Protein AF-A0AAW5A7J4-F1 (afdb_monomer_lite)

Sequence (266 aa):
MRIETLVDRVKTHRCYSHPIFHNWARVNPRTEAIGALFHHIRSFCDATRPGWNLPEGLKQIGLPTESHLLQEIVDSEENHGPELAMMAGHIINRSVPGKALFDDLSDQAHIESMLKRCSDKLLGQLPGYDFATGLMPQTKKAIHTFEARKSTAPQDVYKSLGTALALEIISNRQLIPGEKACLIDSGLYRASFDEPAMHYLLEHYGETGAECQHEQNAIEAVGSVLSAENSTAIVQGADDFLNNLEALWDLLDATLLQAEDSRAAA

InterPro domains:
  IPR016084 Haem oxygenase-like, multi-helical [G3DSA:1.20.910.10] (3-257)

Foldseek 3Di:
DFLVVLLVVLCPFCLLVPCLLVLLLVLLFALLLLLQVLLLVLLLLVLVQDLACLLVLCVVVPNNLLSVLVVVSNVVSPPCNLLSLLLSQLLSQLNDPDGRPDPDSSPSVVSSVSSLVSLCVQVVPPPQQDNVSSDHPLSVLLSVLCVLSNDSPPLSSLLNLLLQLSVLSSQARPVLVSCCVRRDVSCSSVDDPVDSSCVSSVQQYDCNHPSVSSNVSSSVSCRVPDDPVRVVSSSNSNVSNSVSSVSSSVCSCVRSRVVSVVVVVD

pLDDT: mean 95.03, std 6.79, range [50.62, 98.69]

Secondary structure (DSSP, 8-state):
--HHHHHHHHHHSGGGG-THHHHHHHH---HHHHHHHHHHHHHHHHHHS--TTHHHHHHHTT-HHHHHHHHHHHHHTTTHHHHHHHHHHHHHHHHSSSS-S-S-TT-HHHHHHHHHHHHHHHHTTSTT-BTTTTB-HHHHHHHHGGGGGG--SHHHHHHHHHHHHHHHHHIIIIIHHHHHIIIIIT-SS---TTSGGGHHHHHHSSTTSHHHHHHHHHHHHHHHH--TTTHHHHHHHHHHHHHHHHHHHHHHIIIIIIHHHHHH--

Radius of gyration: 18.52 Å; chains: 1; bounding box: 45×32×58 Å

Organism: NCBI:txid219574

Structure (mmCIF, N/CA/C/O backbone):
data_AF-A0AAW5A7J4-F1
#
_entry.id   AF-A0AAW5A7J4-F1
#
loop_
_atom_site.group_PDB
_atom_site.id
_atom_site.type_symbol
_atom_site.label_atom_id
_atom_site.label_alt_id
_atom_site.label_comp_id
_atom_site.label_asym_id
_atom_site.label_entity_id
_atom_site.label_seq_id
_atom_site.pdbx_PDB_ins_code
_atom_site.Cartn_x
_atom_site.Cartn_y
_atom_site.Cartn_z
_atom_site.occupancy
_atom_site.B_iso_or_equiv
_atom_site.auth_seq_id
_atom_site.auth_comp_id
_atom_site.auth_asym_id
_atom_site.auth_atom_id
_atom_site.pdbx_PDB_model_num
ATOM 1 N N . MET A 1 1 ? -19.532 -9.456 17.692 1.00 84.81 1 MET A N 1
ATOM 2 C CA . MET A 1 1 ? -18.644 -9.981 16.632 1.00 84.81 1 MET A CA 1
ATOM 3 C C . MET A 1 1 ? -17.323 -10.324 17.293 1.00 84.81 1 MET A C 1
ATOM 5 O O . MET A 1 1 ? -16.967 -9.606 18.214 1.00 84.81 1 MET A O 1
ATOM 9 N N . ARG A 1 2 ? -16.652 -11.413 16.909 1.00 93.19 2 ARG A N 1
ATOM 10 C CA . ARG A 1 2 ? -15.304 -11.707 17.421 1.00 93.19 2 ARG A CA 1
ATOM 11 C C . ARG A 1 2 ? -14.254 -11.251 16.413 1.00 93.19 2 ARG A C 1
ATOM 13 O O . ARG A 1 2 ? -14.571 -11.186 15.224 1.00 93.19 2 ARG A O 1
ATOM 20 N N . ILE A 1 3 ? -13.039 -10.968 16.877 1.00 97.31 3 ILE A N 1
ATOM 21 C CA . ILE A 1 3 ? -11.945 -10.509 16.015 1.00 97.31 3 ILE A CA 1
ATOM 22 C C . ILE A 1 3 ? -11.633 -11.519 14.907 1.00 97.31 3 ILE A C 1
ATOM 24 O O . ILE A 1 3 ? -11.442 -11.116 13.766 1.00 97.31 3 ILE A O 1
ATOM 28 N N . GLU A 1 4 ? -11.726 -12.825 15.180 1.00 97.44 4 GLU A N 1
ATOM 29 C CA . GLU A 1 4 ? -11.462 -13.860 14.173 1.00 97.44 4 GLU A CA 1
ATOM 30 C C . GLU A 1 4 ? -12.439 -13.765 12.998 1.00 97.44 4 GLU A C 1
ATOM 32 O O . GLU A 1 4 ? -12.052 -13.957 11.856 1.00 97.44 4 GLU A O 1
ATOM 37 N N . THR A 1 5 ? -13.697 -13.382 13.250 1.00 96.56 5 THR A N 1
ATOM 38 C CA . THR A 1 5 ? -14.690 -13.184 12.183 1.00 96.56 5 THR A CA 1
ATOM 39 C C . THR A 1 5 ? -14.324 -12.018 11.269 1.00 96.56 5 THR A C 1
ATOM 41 O O . THR A 1 5 ? -14.579 -12.077 10.068 1.00 96.56 5 THR A O 1
ATOM 44 N N . LEU A 1 6 ? -13.740 -10.953 11.822 1.00 97.12 6 LEU A N 1
ATOM 45 C CA . LEU A 1 6 ? -13.296 -9.808 11.036 1.00 97.12 6 LEU A CA 1
ATOM 46 C C . LEU A 1 6 ? -11.999 -10.127 10.279 1.00 97.12 6 LEU A C 1
ATOM 48 O O . LEU A 1 6 ? -11.892 -9.800 9.103 1.00 97.12 6 LEU A O 1
ATOM 52 N N . VAL A 1 7 ? -11.063 -10.846 10.900 1.00 98.25 7 VAL A N 1
ATOM 53 C CA . VAL A 1 7 ? -9.854 -11.355 10.232 1.00 98.25 7 VAL A CA 1
ATOM 54 C C . VAL A 1 7 ? -10.221 -12.283 9.068 1.00 98.25 7 VAL A C 1
ATOM 56 O O . VAL A 1 7 ? -9.712 -12.114 7.961 1.00 98.25 7 VAL A O 1
ATOM 59 N N . ASP A 1 8 ? -11.148 -13.221 9.275 1.00 98.06 8 ASP A N 1
ATOM 60 C CA . ASP A 1 8 ? -11.642 -14.118 8.224 1.00 98.06 8 ASP A CA 1
ATOM 61 C C . ASP A 1 8 ? -12.314 -13.341 7.087 1.00 98.06 8 ASP A C 1
ATOM 63 O O . ASP A 1 8 ? -12.156 -13.684 5.914 1.00 98.06 8 ASP A O 1
ATOM 67 N N . ARG A 1 9 ? -13.028 -12.256 7.407 1.00 97.75 9 ARG A N 1
ATOM 68 C CA . ARG A 1 9 ? -13.612 -11.361 6.401 1.00 97.75 9 ARG A CA 1
ATOM 69 C C . ARG A 1 9 ? -12.538 -10.734 5.513 1.00 97.75 9 ARG A C 1
ATOM 71 O O . ARG A 1 9 ? -12.702 -10.742 4.298 1.00 97.75 9 ARG A O 1
ATOM 78 N N . VAL A 1 10 ? -11.435 -10.253 6.091 1.00 98.19 10 VAL A N 1
ATOM 79 C CA . VAL A 1 10 ? -10.303 -9.724 5.310 1.00 98.19 10 VAL A CA 1
ATOM 80 C C . VAL A 1 10 ? -9.696 -10.822 4.431 1.00 98.19 10 VAL A C 1
ATOM 82 O O . VAL A 1 10 ? -9.530 -10.629 3.229 1.00 98.19 10 VAL A O 1
ATOM 85 N N . LYS A 1 11 ? -9.433 -12.006 4.999 1.00 97.69 11 LYS A N 1
ATOM 86 C CA . LYS A 1 11 ? -8.784 -13.134 4.301 1.00 97.69 11 LYS A CA 1
ATOM 87 C C . LYS A 1 11 ? -9.628 -13.755 3.186 1.00 97.69 11 LYS A C 1
ATOM 89 O O . LYS A 1 11 ? -9.088 -14.377 2.277 1.00 97.69 11 LYS A O 1
ATOM 94 N N . THR A 1 12 ? -10.949 -13.610 3.253 1.00 97.81 12 THR A N 1
ATOM 95 C CA . THR A 1 12 ? -11.882 -14.102 2.225 1.00 97.81 12 THR A CA 1
ATOM 96 C C . THR A 1 12 ? -12.238 -13.047 1.180 1.00 97.81 12 THR A C 1
ATOM 98 O O . THR A 1 12 ? -12.865 -13.374 0.171 1.00 97.81 12 THR A O 1
ATOM 101 N N . HIS A 1 13 ? -11.820 -11.795 1.378 1.00 98.44 13 HIS A N 1
ATOM 102 C CA . HIS A 1 13 ? -11.988 -10.733 0.395 1.00 98.44 13 HIS A CA 1
ATOM 103 C C . HIS A 1 13 ? -11.100 -10.976 -0.836 1.00 98.44 13 HIS A C 1
ATOM 105 O O . HIS A 1 13 ? -9.963 -11.435 -0.710 1.00 98.44 13 HIS A O 1
ATOM 111 N N . ARG A 1 14 ? -11.569 -10.629 -2.044 1.00 96.88 14 ARG A N 1
ATOM 112 C CA . ARG A 1 14 ? -10.814 -10.890 -3.286 1.00 96.88 14 ARG A CA 1
ATOM 113 C C . ARG A 1 14 ? -9.471 -10.164 -3.311 1.00 96.88 14 ARG A C 1
ATOM 115 O O . ARG A 1 14 ? -8.494 -10.732 -3.790 1.00 96.88 14 ARG A O 1
ATOM 122 N N . CYS A 1 15 ? -9.397 -8.968 -2.727 1.00 94.56 15 CYS A N 1
ATOM 123 C CA . CYS A 1 15 ? -8.134 -8.252 -2.522 1.00 94.56 15 CYS A CA 1
ATOM 124 C C . CYS A 1 15 ? -7.011 -9.133 -1.926 1.00 94.56 15 CYS A C 1
ATOM 126 O O . CYS A 1 15 ? -5.875 -9.044 -2.383 1.00 94.56 15 CYS A O 1
ATOM 128 N N . TYR A 1 16 ? -7.322 -10.028 -0.978 1.00 96.94 16 TYR A N 1
ATOM 129 C CA . TYR A 1 16 ? -6.343 -10.906 -0.317 1.00 96.94 16 TYR A CA 1
ATOM 130 C C . TYR A 1 16 ? -5.692 -11.926 -1.265 1.00 96.94 16 TYR A C 1
ATOM 132 O O . TYR A 1 16 ? -4.586 -12.397 -1.027 1.00 96.94 16 TYR A O 1
ATOM 140 N N . SER A 1 17 ? -6.370 -12.269 -2.360 1.00 96.19 17 SER A N 1
ATOM 141 C CA . SER A 1 17 ? -5.912 -13.256 -3.349 1.00 96.19 17 SER A CA 1
ATOM 142 C C . SER A 1 17 ? -5.827 -12.674 -4.762 1.00 96.19 17 SER A C 1
ATOM 144 O O . SER A 1 17 ? -5.855 -13.406 -5.752 1.00 96.19 17 SER A O 1
ATOM 146 N N . HIS A 1 18 ? -5.730 -11.348 -4.873 1.00 97.88 18 HIS A N 1
ATOM 147 C CA . HIS A 1 18 ? -5.729 -10.672 -6.162 1.00 97.88 18 HIS A CA 1
ATOM 148 C C . HIS A 1 18 ? -4.496 -11.068 -7.006 1.00 97.88 18 HIS A C 1
ATOM 150 O O . HIS A 1 18 ? -3.374 -11.047 -6.492 1.00 97.88 18 HIS A O 1
ATOM 156 N N . PRO A 1 19 ? -4.649 -11.373 -8.312 1.00 96.94 19 PRO A N 1
ATOM 157 C CA . PRO A 1 19 ? -3.577 -11.956 -9.124 1.00 96.94 19 PRO A CA 1
ATOM 158 C C . PRO A 1 19 ? -2.507 -10.965 -9.605 1.00 96.94 19 PRO A C 1
ATOM 160 O O . PRO A 1 19 ? -1.578 -11.386 -10.285 1.00 96.94 19 PRO A O 1
ATOM 163 N N . ILE A 1 20 ? -2.610 -9.674 -9.273 1.00 97.38 20 ILE A N 1
ATOM 164 C CA . ILE A 1 20 ? -1.759 -8.596 -9.819 1.00 97.38 20 ILE A CA 1
ATOM 165 C C . ILE A 1 20 ? -0.257 -8.922 -9.774 1.00 97.38 20 ILE A C 1
ATOM 167 O O . ILE A 1 20 ? 0.426 -8.821 -10.789 1.00 97.38 20 ILE A O 1
ATOM 171 N N . PHE A 1 21 ? 0.266 -9.388 -8.638 1.00 97.25 21 PHE A N 1
ATOM 172 C CA . PHE A 1 21 ? 1.691 -9.709 -8.512 1.00 97.25 21 PHE A CA 1
ATOM 173 C C . PHE A 1 21 ? 2.087 -10.978 -9.276 1.00 97.25 21 PHE A C 1
ATOM 175 O O . PHE A 1 21 ? 3.154 -11.033 -9.887 1.00 97.25 21 PHE A O 1
ATOM 182 N N . HIS A 1 22 ? 1.208 -11.982 -9.319 1.00 96.44 22 HIS A N 1
ATOM 183 C CA . HIS A 1 22 ? 1.425 -13.166 -10.148 1.00 96.44 22 HIS A CA 1
ATOM 184 C C . HIS A 1 22 ? 1.460 -12.801 -11.639 1.00 96.44 22 HIS A C 1
ATOM 186 O O . HIS A 1 22 ? 2.341 -13.244 -12.374 1.00 96.44 22 HIS A O 1
ATOM 192 N N . ASN A 1 23 ? 0.541 -11.942 -12.079 1.00 97.00 23 ASN A N 1
ATOM 193 C CA . ASN A 1 23 ? 0.500 -11.445 -13.448 1.00 97.00 23 ASN A CA 1
ATOM 194 C C . ASN A 1 23 ? 1.724 -10.592 -13.780 1.00 97.00 23 ASN A C 1
ATOM 196 O O . ASN A 1 23 ? 2.272 -10.735 -14.869 1.00 97.00 23 ASN A O 1
ATOM 200 N N . TRP A 1 24 ? 2.212 -9.780 -12.840 1.00 97.00 24 TRP A N 1
ATOM 201 C CA . TRP A 1 24 ? 3.458 -9.034 -13.010 1.00 97.00 24 TRP A CA 1
ATOM 202 C C . TRP A 1 24 ? 4.623 -9.992 -13.277 1.00 97.00 24 TRP A C 1
ATOM 204 O O . TRP A 1 24 ? 5.304 -9.866 -14.297 1.00 97.00 24 TRP A O 1
ATOM 214 N N . ALA A 1 25 ? 4.807 -10.997 -12.416 1.00 95.81 25 ALA A N 1
ATOM 215 C CA . ALA A 1 25 ? 5.856 -12.005 -12.567 1.00 95.81 25 ALA A CA 1
ATOM 216 C C . ALA A 1 25 ? 5.759 -12.773 -13.898 1.00 95.81 25 ALA A C 1
ATOM 218 O O . ALA A 1 25 ? 6.772 -13.135 -14.490 1.00 95.81 25 ALA A O 1
ATOM 219 N N . ARG A 1 26 ? 4.535 -13.024 -14.375 1.00 95.19 26 ARG A N 1
ATOM 220 C CA . ARG A 1 26 ? 4.272 -13.783 -15.602 1.00 95.19 26 ARG A CA 1
ATOM 221 C C . ARG A 1 26 ? 4.521 -12.975 -16.875 1.00 95.19 26 ARG A C 1
ATOM 223 O O . ARG A 1 26 ? 5.065 -13.514 -17.834 1.00 95.19 26 ARG A O 1
ATOM 230 N N . VAL A 1 27 ? 4.076 -11.721 -16.909 1.00 92.62 27 VAL A N 1
ATOM 231 C CA . VAL A 1 27 ? 4.034 -10.910 -18.138 1.00 92.62 27 VAL A CA 1
ATOM 232 C C . VAL A 1 27 ? 5.384 -10.266 -18.457 1.00 92.62 27 VAL A C 1
ATOM 234 O O . VAL A 1 27 ? 5.637 -9.953 -19.617 1.00 92.62 27 VAL A O 1
ATOM 237 N N . ASN A 1 28 ? 6.265 -10.101 -17.463 1.00 90.69 28 ASN A N 1
ATOM 238 C CA . ASN A 1 28 ? 7.526 -9.367 -17.610 1.00 90.69 28 ASN A CA 1
ATOM 239 C C . ASN A 1 28 ? 7.300 -7.962 -18.212 1.00 90.69 28 ASN A C 1
ATOM 241 O O . ASN A 1 28 ? 7.695 -7.693 -19.353 1.00 90.69 28 ASN A O 1
ATOM 245 N N . PRO A 1 29 ? 6.598 -7.075 -17.481 1.00 93.88 29 PRO A N 1
ATOM 246 C CA . PRO A 1 29 ? 6.178 -5.785 -18.006 1.00 93.88 29 PRO A CA 1
ATOM 247 C C . PRO A 1 29 ? 7.368 -4.934 -18.451 1.00 93.88 29 PRO A C 1
ATOM 249 O O . PRO A 1 29 ? 8.445 -4.955 -17.854 1.00 93.88 29 PRO A O 1
ATOM 252 N N . ARG A 1 30 ? 7.150 -4.122 -19.489 1.00 93.25 30 ARG A N 1
ATOM 253 C CA . ARG A 1 30 ? 8.136 -3.134 -19.942 1.00 93.25 30 ARG A CA 1
ATOM 254 C C . ARG A 1 30 ? 8.396 -2.080 -18.869 1.00 93.25 30 ARG A C 1
ATOM 256 O O . ARG A 1 30 ? 7.551 -1.818 -18.014 1.00 93.25 30 ARG A O 1
ATOM 263 N N . THR A 1 31 ? 9.539 -1.411 -18.975 1.00 94.25 31 THR A N 1
ATOM 264 C CA . THR A 1 31 ? 9.992 -0.375 -18.038 1.00 94.25 31 THR A CA 1
ATOM 265 C C . THR A 1 31 ? 8.947 0.702 -17.760 1.00 94.25 31 THR A C 1
ATOM 267 O O . THR A 1 31 ? 8.788 1.111 -16.612 1.00 94.25 31 THR A O 1
ATOM 270 N N . GLU A 1 32 ? 8.189 1.150 -18.764 1.00 95.44 32 GLU A N 1
ATOM 271 C CA . GLU A 1 32 ? 7.132 2.133 -18.523 1.00 95.44 32 GLU A CA 1
ATOM 272 C C . GLU A 1 32 ? 5.971 1.569 -17.701 1.00 95.44 32 GLU A C 1
ATOM 274 O O . GLU A 1 32 ? 5.452 2.267 -16.835 1.00 95.44 32 GLU A O 1
ATOM 279 N N . ALA A 1 33 ? 5.582 0.312 -17.920 1.00 97.12 33 ALA A N 1
ATOM 280 C CA . ALA A 1 33 ? 4.533 -0.323 -17.126 1.00 97.12 33 ALA A CA 1
ATOM 281 C C . ALA A 1 33 ? 4.997 -0.529 -15.677 1.00 97.12 33 ALA A C 1
ATOM 283 O O . ALA A 1 33 ? 4.256 -0.198 -14.758 1.00 97.12 33 ALA A O 1
ATOM 284 N N . ILE A 1 34 ? 6.250 -0.952 -15.471 1.00 97.62 34 ILE A N 1
ATOM 285 C CA . ILE A 1 34 ? 6.889 -1.024 -14.145 1.00 97.62 34 ILE A CA 1
ATOM 286 C C . ILE A 1 34 ? 6.858 0.343 -13.452 1.00 97.62 34 ILE A C 1
ATOM 288 O O . ILE A 1 34 ? 6.447 0.447 -12.300 1.00 97.62 34 ILE A O 1
ATOM 292 N N . GLY A 1 35 ? 7.258 1.405 -14.158 1.00 98.06 35 GLY A N 1
ATOM 293 C CA . GLY A 1 35 ? 7.265 2.756 -13.601 1.00 98.06 35 GLY A CA 1
ATOM 294 C C . GLY A 1 35 ? 5.871 3.256 -13.216 1.00 98.06 35 GLY A C 1
ATOM 295 O O . GLY A 1 35 ? 5.715 3.874 -12.167 1.00 98.06 35 GLY A O 1
ATOM 296 N N . ALA A 1 36 ? 4.850 2.956 -14.024 1.00 98.44 36 ALA A N 1
ATOM 297 C CA . ALA A 1 36 ? 3.467 3.290 -13.694 1.00 98.44 36 ALA A CA 1
ATOM 298 C C . ALA A 1 36 ? 2.945 2.464 -12.501 1.00 98.44 36 ALA A C 1
ATOM 300 O O . ALA A 1 36 ? 2.339 3.029 -11.595 1.00 98.44 36 ALA A O 1
ATOM 301 N N . LEU A 1 37 ? 3.237 1.160 -12.440 1.00 98.44 37 LEU A N 1
ATOM 302 C CA . LEU A 1 37 ? 2.877 0.306 -11.300 1.00 98.44 37 LEU A CA 1
ATOM 303 C C . LEU A 1 37 ? 3.450 0.858 -9.990 1.00 98.44 37 LEU A C 1
ATOM 305 O O . LEU A 1 37 ? 2.695 1.115 -9.052 1.00 98.44 37 LEU A O 1
ATOM 309 N N . PHE A 1 38 ? 4.758 1.133 -9.955 1.00 98.38 38 PHE A N 1
ATOM 310 C CA . PHE A 1 38 ? 5.401 1.721 -8.780 1.00 98.38 38 PHE A CA 1
ATOM 311 C C . 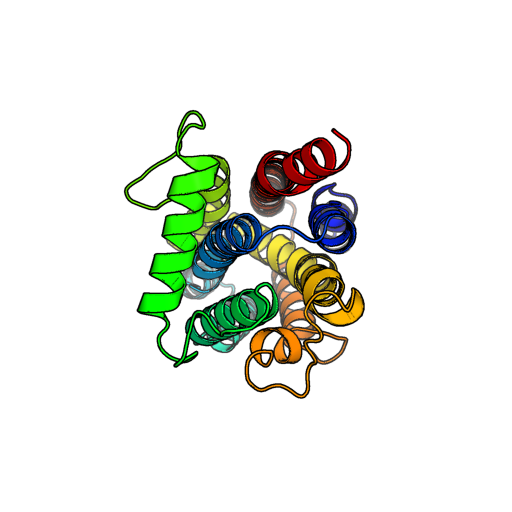PHE A 1 38 ? 4.860 3.107 -8.440 1.00 98.38 38 PHE A C 1
ATOM 313 O O . PHE A 1 38 ? 4.706 3.401 -7.262 1.00 98.38 38 PHE A O 1
ATOM 320 N N . HIS A 1 39 ? 4.525 3.952 -9.422 1.00 98.62 39 HIS A N 1
ATOM 321 C CA . HIS A 1 39 ? 3.935 5.262 -9.138 1.00 98.62 39 HIS A CA 1
ATOM 322 C C . HIS A 1 39 ? 2.648 5.145 -8.314 1.00 98.62 39 HIS A C 1
ATOM 324 O O . HIS A 1 39 ? 2.483 5.836 -7.308 1.00 98.62 39 HIS A O 1
ATOM 330 N N . HIS A 1 40 ? 1.745 4.253 -8.725 1.00 98.44 40 HIS A N 1
ATOM 331 C CA . HIS A 1 40 ? 0.459 4.067 -8.063 1.00 98.44 40 HIS A CA 1
ATOM 332 C C . HIS A 1 40 ? 0.581 3.346 -6.717 1.00 98.44 40 HIS A C 1
ATOM 334 O O . HIS A 1 40 ? -0.055 3.786 -5.759 1.00 98.44 40 HIS A O 1
ATOM 340 N N . ILE A 1 41 ? 1.399 2.290 -6.631 1.00 96.44 41 ILE A N 1
ATOM 341 C CA . ILE A 1 41 ? 1.643 1.555 -5.378 1.00 96.44 41 ILE A CA 1
ATOM 342 C C . ILE A 1 41 ? 2.314 2.476 -4.359 1.00 96.44 41 ILE A C 1
ATOM 344 O O . ILE A 1 41 ? 1.790 2.652 -3.264 1.00 96.44 41 ILE A O 1
ATOM 348 N N . ARG A 1 42 ? 3.391 3.169 -4.746 1.00 95.31 42 ARG A N 1
ATOM 349 C CA . ARG A 1 42 ? 4.082 4.122 -3.872 1.00 95.31 42 ARG A CA 1
ATOM 350 C C . ARG A 1 42 ? 3.165 5.245 -3.411 1.00 95.31 42 ARG A C 1
ATOM 352 O O . ARG A 1 42 ? 3.161 5.557 -2.231 1.00 95.31 42 ARG A O 1
ATOM 359 N N . SER A 1 43 ? 2.364 5.832 -4.301 1.00 96.25 43 SER A N 1
ATOM 360 C CA . SER A 1 43 ? 1.433 6.902 -3.908 1.00 96.25 43 SER A CA 1
ATOM 361 C C . SER A 1 43 ? 0.389 6.425 -2.894 1.00 96.25 43 SER A C 1
ATOM 363 O O . SER A 1 43 ? -0.047 7.201 -2.048 1.00 96.25 43 SER A O 1
ATOM 365 N N . PHE A 1 44 ? -0.020 5.156 -2.977 1.00 95.62 44 PHE A N 1
ATOM 366 C CA . PHE A 1 44 ? -0.882 4.531 -1.981 1.00 95.62 44 PHE A CA 1
ATOM 367 C C . PHE A 1 44 ? -0.135 4.293 -0.658 1.00 95.62 44 PHE A C 1
ATOM 369 O O . PHE A 1 44 ? -0.612 4.764 0.372 1.00 95.62 44 PHE A O 1
ATOM 376 N N . CYS A 1 45 ? 1.047 3.666 -0.680 1.00 93.25 45 CYS A N 1
ATOM 377 C CA . CYS A 1 45 ? 1.870 3.445 0.517 1.00 93.25 45 CYS A CA 1
ATOM 378 C C . CYS A 1 45 ? 2.266 4.769 1.190 1.00 93.25 45 CYS A C 1
ATOM 380 O O . CYS A 1 45 ? 2.301 4.886 2.406 1.00 93.25 45 CYS A O 1
ATOM 382 N N . ASP A 1 46 ? 2.480 5.838 0.424 1.00 92.31 46 ASP A N 1
ATOM 383 C CA . ASP A 1 46 ? 2.766 7.155 0.983 1.00 92.31 46 ASP A CA 1
ATOM 384 C C . ASP A 1 46 ? 1.647 7.648 1.916 1.00 92.31 46 ASP A C 1
ATOM 386 O O . ASP A 1 46 ? 1.943 8.334 2.896 1.00 92.31 46 ASP A O 1
ATOM 390 N N . ALA A 1 47 ? 0.393 7.284 1.630 1.00 92.38 47 ALA A N 1
ATOM 391 C CA . ALA A 1 47 ? -0.787 7.665 2.400 1.00 92.38 47 ALA A CA 1
ATOM 392 C C . ALA A 1 47 ? -1.080 6.750 3.600 1.00 92.38 47 ALA A C 1
ATOM 394 O O . ALA A 1 47 ? -1.845 7.153 4.477 1.00 92.38 47 ALA A O 1
ATOM 395 N N . THR A 1 48 ? -0.495 5.549 3.658 1.00 89.94 48 THR A N 1
ATOM 396 C CA . THR A 1 48 ? -0.686 4.611 4.777 1.00 89.94 48 THR A CA 1
ATOM 397 C C . THR A 1 48 ? 0.149 5.001 5.996 1.00 89.94 48 THR A C 1
ATOM 399 O O . THR A 1 48 ? -0.271 4.743 7.122 1.00 89.94 48 THR A O 1
ATOM 402 N N . ARG A 1 49 ? 1.298 5.654 5.784 1.00 87.50 49 ARG A N 1
ATOM 403 C CA . ARG A 1 49 ? 2.291 5.946 6.834 1.00 87.50 49 ARG A CA 1
ATOM 404 C C . ARG A 1 49 ? 1.835 6.963 7.883 1.00 87.50 49 ARG A C 1
ATOM 406 O O . ARG A 1 49 ? 2.069 6.736 9.067 1.00 87.50 49 ARG A O 1
ATOM 413 N N . PRO A 1 50 ? 1.186 8.093 7.531 1.00 89.31 50 PRO A N 1
ATOM 414 C CA . PRO A 1 50 ? 0.814 9.065 8.548 1.00 89.31 50 PRO A CA 1
ATOM 415 C C . PRO A 1 50 ? -0.240 8.504 9.514 1.00 89.31 50 PRO A C 1
ATOM 417 O O . PRO A 1 50 ? -1.364 8.167 9.124 1.00 89.31 50 PRO A O 1
ATOM 420 N N . GLY A 1 51 ? 0.091 8.494 10.807 1.00 88.56 51 GLY A N 1
ATOM 421 C CA . GLY A 1 51 ? -0.889 8.267 11.873 1.00 88.56 51 GLY A CA 1
ATOM 422 C C . GLY A 1 51 ? -1.896 9.414 12.019 1.00 88.56 51 GLY A C 1
ATOM 423 O O . GLY A 1 51 ? -3.019 9.205 12.478 1.00 88.56 51 GLY A O 1
ATOM 424 N N . TRP A 1 52 ? -1.505 10.625 11.598 1.00 94.69 52 TRP A N 1
ATOM 425 C CA . TRP A 1 52 ? -2.237 11.881 11.803 1.00 94.69 52 TRP A CA 1
ATOM 426 C C . TRP A 1 52 ? -2.815 11.983 13.223 1.00 94.69 52 TRP A C 1
ATOM 428 O O . TRP A 1 52 ? -2.065 11.952 14.193 1.00 94.69 52 TRP A O 1
ATOM 438 N N . ASN A 1 53 ? -4.135 12.111 13.351 1.00 96.88 53 ASN A N 1
ATOM 439 C CA . ASN A 1 53 ? -4.809 12.312 14.625 1.00 96.88 53 ASN A CA 1
ATOM 440 C C . ASN A 1 53 ? -5.340 10.999 15.214 1.00 96.88 53 ASN A C 1
ATOM 442 O O . ASN A 1 53 ? -5.965 11.046 16.270 1.00 96.88 53 ASN A O 1
ATOM 446 N N . LEU A 1 54 ? -5.112 9.839 14.583 1.00 96.44 54 LEU A N 1
ATOM 447 C CA . LEU A 1 54 ? -5.655 8.565 15.058 1.00 96.44 54 LEU A CA 1
ATOM 448 C C . LEU A 1 54 ? -5.142 8.191 16.463 1.00 96.44 54 LEU A C 1
ATOM 450 O O . LEU A 1 54 ? -5.991 7.935 17.321 1.00 96.44 54 LEU A O 1
ATOM 454 N N . PRO A 1 55 ? -3.823 8.205 16.758 1.00 96.56 55 PRO A N 1
ATOM 455 C CA . PRO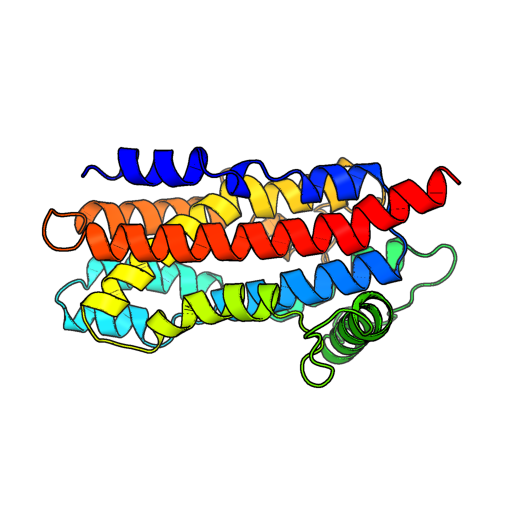 A 1 55 ? -3.339 7.895 18.107 1.00 96.56 55 PRO A CA 1
ATOM 456 C C . PRO A 1 55 ? -3.940 8.827 19.170 1.00 96.56 55 PRO A C 1
ATOM 458 O O . PRO A 1 55 ? -4.417 8.388 20.214 1.00 96.56 55 PRO A O 1
ATOM 461 N N . GLU A 1 56 ? -4.008 10.126 18.882 1.00 96.88 56 GLU A N 1
ATOM 462 C CA . GLU A 1 56 ? -4.609 11.100 19.796 1.00 96.88 56 GLU A CA 1
ATOM 463 C C . GLU A 1 56 ? -6.126 10.895 19.956 1.00 96.88 56 GLU A C 1
ATOM 465 O O . GLU A 1 56 ? -6.648 10.931 21.069 1.00 96.88 56 GLU A O 1
ATOM 470 N N . GLY A 1 57 ? -6.842 10.602 18.869 1.00 97.62 57 GLY A N 1
ATOM 471 C CA . GLY A 1 57 ? -8.268 10.287 18.896 1.00 97.62 57 GLY A CA 1
ATOM 472 C C . GLY A 1 57 ? -8.580 9.060 19.754 1.00 97.62 57 GLY A C 1
ATOM 473 O O . GLY A 1 57 ? -9.530 9.093 20.533 1.00 97.62 57 GLY A O 1
ATOM 474 N N . LEU A 1 58 ? -7.746 8.015 19.682 1.00 98.06 58 LEU A N 1
ATOM 475 C CA . LEU A 1 58 ? -7.847 6.829 20.539 1.00 98.06 58 LEU A CA 1
ATOM 476 C C . LEU A 1 58 ? -7.700 7.197 22.023 1.00 98.06 58 LEU A C 1
ATOM 478 O O . LEU A 1 58 ? -8.548 6.821 22.835 1.00 98.06 58 LEU A O 1
ATOM 482 N N . LYS A 1 59 ? -6.705 8.016 22.387 1.00 97.94 59 LYS A N 1
ATOM 483 C CA . LYS A 1 59 ? -6.552 8.508 23.770 1.00 97.94 59 LYS A CA 1
ATOM 484 C C . LYS A 1 59 ? -7.782 9.283 24.243 1.00 97.94 59 LYS A C 1
ATOM 486 O O . LYS A 1 59 ? -8.254 9.051 25.356 1.00 97.94 59 LYS A O 1
ATOM 491 N N . GLN A 1 60 ? -8.327 10.165 23.404 1.00 98.00 60 GLN A N 1
ATOM 492 C CA . GLN A 1 60 ? -9.488 10.999 23.743 1.00 98.00 60 GLN A CA 1
ATOM 493 C C . GLN A 1 60 ? -10.754 10.186 24.025 1.00 98.00 60 GLN A C 1
ATOM 495 O O . GLN A 1 60 ? -11.562 10.592 24.860 1.00 98.00 60 GLN A O 1
ATOM 500 N N . ILE A 1 61 ? -10.916 9.030 23.376 1.00 97.06 61 ILE A N 1
ATOM 501 C CA . ILE A 1 61 ? -12.046 8.121 23.617 1.00 97.06 61 ILE A CA 1
ATOM 502 C C . ILE A 1 61 ? -11.746 7.043 24.670 1.00 97.06 61 ILE A C 1
ATOM 504 O O . ILE A 1 61 ? -12.531 6.112 24.834 1.00 97.06 61 ILE A O 1
ATOM 508 N N . GLY A 1 62 ? -10.646 7.184 25.417 1.00 97.56 62 GLY A N 1
ATOM 509 C CA . GLY A 1 62 ? -10.305 6.309 26.539 1.00 97.56 62 GLY A CA 1
ATOM 510 C C . GLY A 1 62 ? -9.588 5.015 26.150 1.00 97.56 62 GLY A C 1
ATOM 511 O O . GLY A 1 62 ? -9.646 4.057 26.915 1.00 97.56 62 GLY A O 1
ATOM 512 N N . LEU A 1 63 ? -8.905 4.991 25.000 1.00 97.94 63 LEU A N 1
ATOM 513 C CA . LEU A 1 63 ? -8.193 3.832 24.443 1.00 97.94 63 LEU A CA 1
ATOM 514 C C . LEU A 1 63 ? -6.668 4.071 24.346 1.00 97.94 63 LEU A C 1
ATOM 516 O O . LEU A 1 63 ? -6.100 4.131 23.251 1.00 97.94 63 LEU A O 1
ATOM 520 N N . PRO A 1 64 ? -5.965 4.297 25.476 1.00 97.81 64 PRO A N 1
ATOM 521 C CA . PRO A 1 64 ? -4.538 4.614 25.460 1.00 97.81 64 PRO A CA 1
ATOM 522 C C . PRO A 1 64 ? -3.653 3.426 25.056 1.00 97.81 64 PRO A C 1
ATOM 524 O O . PRO A 1 64 ? -2.587 3.648 24.487 1.00 97.81 64 PRO A O 1
ATOM 527 N N . THR A 1 65 ? -4.072 2.187 25.328 1.00 98.06 65 THR A N 1
ATOM 528 C CA . THR A 1 65 ? -3.319 0.983 24.944 1.00 98.06 65 THR A CA 1
ATOM 529 C C . THR A 1 65 ? -3.359 0.787 23.433 1.00 98.06 65 THR A C 1
ATOM 531 O O . THR A 1 65 ? -2.325 0.616 22.801 1.00 98.06 65 THR A O 1
ATOM 534 N N . GLU A 1 66 ? -4.536 0.923 22.831 1.00 98.31 66 GLU A N 1
ATOM 535 C CA . GLU A 1 66 ? -4.729 0.869 21.384 1.00 98.31 66 GLU A CA 1
ATOM 536 C C . GLU A 1 66 ? -3.985 2.016 20.704 1.00 98.31 66 GLU A C 1
ATOM 538 O O . GLU A 1 66 ? -3.331 1.820 19.685 1.00 98.31 66 GLU A O 1
ATOM 543 N N . SER A 1 67 ? -4.015 3.215 21.297 1.00 98.12 67 SER A N 1
ATOM 544 C CA . SER A 1 67 ? -3.191 4.321 20.812 1.00 98.12 67 SER A CA 1
ATOM 545 C C . SER A 1 67 ? -1.709 3.965 20.777 1.00 98.12 67 SER A C 1
ATOM 547 O O . SER A 1 67 ? -1.032 4.417 19.860 1.00 98.12 67 SER A O 1
ATOM 549 N N . HIS A 1 68 ? -1.197 3.243 21.773 1.00 98.00 68 HIS A N 1
ATOM 550 C CA . HIS A 1 68 ? 0.209 2.862 21.822 1.00 98.00 68 HIS A CA 1
ATOM 551 C C . HIS A 1 68 ? 0.546 1.851 20.722 1.00 98.00 68 HIS A C 1
ATOM 553 O O . HIS A 1 68 ? 1.472 2.103 19.960 1.00 98.00 68 HIS A O 1
ATOM 559 N N . LEU A 1 69 ? -0.263 0.797 20.569 1.00 98.12 69 LEU A N 1
ATOM 560 C CA . LEU A 1 69 ? -0.093 -0.224 19.525 1.00 98.12 69 LEU A CA 1
ATOM 561 C C . LEU A 1 69 ? -0.085 0.379 18.112 1.00 98.12 69 LEU A C 1
ATOM 563 O O . LEU A 1 69 ? 0.742 0.014 17.280 1.00 98.12 69 LEU A O 1
ATOM 567 N N . LEU A 1 70 ? -0.994 1.322 17.840 1.00 97.31 70 LEU A N 1
ATOM 568 C CA . LEU A 1 70 ? -1.073 2.008 16.545 1.00 97.31 70 LEU A CA 1
ATOM 569 C C . LEU A 1 70 ? 0.063 3.022 16.360 1.00 97.31 70 LEU A C 1
ATOM 571 O O . LEU A 1 70 ? 0.492 3.246 15.232 1.00 97.31 70 LEU A O 1
ATOM 575 N N . GLN A 1 71 ? 0.554 3.636 17.440 1.00 96.62 71 GLN A N 1
ATOM 576 C CA . GLN A 1 71 ? 1.706 4.535 17.370 1.00 96.62 71 GLN A CA 1
ATOM 577 C C . GLN A 1 71 ? 2.986 3.772 17.019 1.00 96.62 71 GLN A C 1
ATOM 579 O O . GLN A 1 71 ? 3.758 4.269 16.213 1.00 96.62 71 GLN A O 1
ATOM 584 N N . GLU A 1 72 ? 3.183 2.560 17.546 1.00 96.31 72 GLU A N 1
ATOM 585 C CA . GLU A 1 72 ? 4.341 1.726 17.190 1.00 96.31 72 GLU A CA 1
ATOM 586 C C . GLU A 1 72 ? 4.403 1.425 15.687 1.00 96.31 72 GLU A C 1
ATOM 588 O O . GLU A 1 72 ? 5.482 1.464 15.102 1.00 96.31 72 GLU A O 1
ATOM 593 N N . ILE A 1 73 ? 3.251 1.185 15.049 1.00 95.56 73 ILE A N 1
ATOM 594 C CA . ILE A 1 73 ? 3.174 1.007 13.590 1.00 95.56 73 ILE A CA 1
ATOM 595 C C . ILE A 1 73 ? 3.584 2.305 12.884 1.00 95.56 73 ILE A C 1
ATOM 597 O O . ILE A 1 73 ? 4.424 2.292 11.993 1.00 95.56 73 ILE A O 1
ATOM 601 N N . VAL A 1 74 ? 3.033 3.447 13.306 1.00 93.81 74 VAL A N 1
ATOM 602 C CA . VAL A 1 74 ? 3.338 4.756 12.700 1.00 93.81 74 VAL A CA 1
ATOM 603 C C . VAL A 1 74 ? 4.822 5.106 12.812 1.00 93.81 74 VAL A C 1
ATOM 605 O O . VAL A 1 74 ? 5.400 5.590 11.843 1.00 93.81 74 VAL A O 1
ATOM 608 N N . ASP A 1 75 ? 5.427 4.858 13.972 1.00 93.62 75 ASP A N 1
ATOM 609 C CA . ASP A 1 75 ? 6.844 5.130 14.222 1.00 93.62 75 ASP A CA 1
ATOM 610 C C . ASP A 1 75 ? 7.736 4.188 13.399 1.00 93.62 75 ASP A C 1
ATOM 612 O O . ASP A 1 75 ? 8.753 4.616 12.860 1.00 93.62 75 ASP A O 1
ATOM 616 N N . SER A 1 76 ? 7.332 2.921 13.253 1.00 91.69 76 SER A N 1
ATOM 617 C CA . SER A 1 76 ? 8.011 1.946 12.392 1.00 91.69 76 SER A CA 1
ATOM 618 C C . SER A 1 76 ? 7.986 2.352 10.918 1.00 91.69 76 SER A C 1
ATOM 620 O O . SER A 1 76 ? 8.930 2.057 10.201 1.00 91.69 76 SER A O 1
ATOM 622 N N . GLU A 1 77 ? 6.930 3.029 10.466 1.00 90.12 77 GLU A N 1
ATOM 623 C CA . GLU A 1 77 ? 6.764 3.465 9.075 1.00 90.12 77 GLU A CA 1
ATOM 624 C C . GLU A 1 77 ? 7.434 4.817 8.757 1.00 90.12 77 GLU A C 1
ATOM 626 O O . GLU A 1 77 ? 7.483 5.271 7.598 1.00 90.12 77 GLU A O 1
ATOM 631 N N . GLU A 1 78 ? 7.950 5.497 9.783 1.00 78.69 78 GLU A N 1
ATOM 632 C CA . GLU A 1 78 ? 8.628 6.777 9.657 1.00 78.69 78 GLU A CA 1
ATOM 633 C C . GLU A 1 78 ? 9.973 6.556 8.943 1.00 78.69 78 GLU A C 1
ATOM 635 O O . GLU A 1 78 ? 10.937 6.084 9.534 1.00 78.69 78 GLU A O 1
ATOM 640 N N . ASN A 1 79 ? 10.030 6.941 7.658 1.00 76.62 79 ASN A N 1
ATOM 641 C CA . ASN A 1 79 ? 11.189 6.937 6.737 1.00 76.62 79 ASN A CA 1
ATOM 642 C C . ASN A 1 79 ? 11.238 5.850 5.642 1.00 76.62 79 ASN A C 1
ATOM 644 O O . ASN A 1 79 ? 12.178 5.861 4.851 1.00 76.62 79 ASN A O 1
ATOM 648 N N . HIS A 1 80 ? 10.198 5.036 5.437 1.00 87.38 80 HIS A N 1
ATOM 649 C CA . HIS A 1 80 ? 10.192 4.061 4.322 1.00 87.38 80 HIS A CA 1
ATOM 650 C C . HIS A 1 80 ? 10.014 4.662 2.910 1.00 87.38 80 HIS A C 1
ATOM 652 O O . HIS A 1 80 ? 10.194 3.986 1.899 1.00 87.38 80 HIS A O 1
ATOM 658 N N . GLY A 1 81 ? 9.681 5.952 2.792 1.00 87.88 81 GLY A N 1
ATOM 659 C CA . GLY A 1 81 ? 9.401 6.597 1.495 1.00 87.88 81 GLY A CA 1
ATOM 660 C C . GLY A 1 81 ? 10.601 6.655 0.543 1.00 87.88 81 GLY A C 1
ATOM 661 O O . GLY A 1 81 ? 10.462 6.255 -0.618 1.00 87.88 81 GLY A O 1
ATOM 662 N N . PRO A 1 82 ? 11.761 7.159 1.005 1.00 93.31 82 PRO A N 1
ATOM 663 C CA . PRO A 1 82 ? 13.011 7.085 0.257 1.00 93.31 82 PRO A CA 1
ATOM 664 C C . PRO A 1 82 ? 13.401 5.652 -0.124 1.00 93.31 82 PRO A C 1
ATOM 666 O O . PRO A 1 82 ? 13.841 5.430 -1.250 1.00 93.31 82 PRO A O 1
ATOM 669 N N . GLU A 1 83 ? 13.205 4.672 0.762 1.00 95.00 83 GLU A N 1
ATOM 670 C CA . GLU A 1 83 ? 13.575 3.277 0.490 1.00 95.00 83 GLU A CA 1
ATOM 671 C C . GLU A 1 83 ? 12.695 2.636 -0.588 1.00 95.00 83 GLU A C 1
ATOM 673 O O . GLU A 1 83 ? 13.205 1.995 -1.507 1.00 95.00 83 GLU A O 1
ATOM 678 N N . LEU A 1 84 ? 11.383 2.886 -0.554 1.00 95.06 84 LEU A N 1
ATOM 679 C CA . LEU A 1 84 ? 10.463 2.427 -1.594 1.00 95.06 84 LEU A CA 1
ATOM 680 C C . LEU A 1 84 ? 10.789 3.059 -2.961 1.00 95.06 84 LEU A C 1
ATOM 682 O O . LEU A 1 84 ? 10.744 2.385 -3.993 1.00 95.06 84 LEU A O 1
ATOM 686 N N . ALA A 1 85 ? 11.175 4.341 -2.988 1.00 96.50 85 ALA A N 1
ATOM 687 C CA . ALA A 1 85 ? 11.658 4.983 -4.211 1.00 96.50 85 ALA A CA 1
ATOM 688 C C . ALA A 1 85 ? 12.973 4.350 -4.702 1.00 96.50 85 ALA A C 1
ATOM 690 O O . ALA A 1 85 ? 13.103 4.052 -5.891 1.00 96.50 85 ALA A O 1
ATOM 691 N N . MET A 1 86 ? 13.917 4.082 -3.796 1.00 97.38 86 MET A N 1
ATOM 692 C CA . MET A 1 86 ? 15.183 3.415 -4.106 1.00 97.38 86 MET A CA 1
ATOM 693 C C . MET A 1 86 ? 14.952 2.029 -4.726 1.00 97.38 86 MET A C 1
ATOM 695 O O . MET A 1 86 ? 15.530 1.726 -5.775 1.00 97.38 86 MET A O 1
ATOM 699 N N . MET A 1 87 ? 14.057 1.225 -4.141 1.00 97.94 87 MET A N 1
ATOM 700 C CA . MET A 1 87 ? 13.657 -0.081 -4.671 1.00 97.94 87 MET A CA 1
ATOM 701 C C . MET A 1 87 ? 13.064 0.044 -6.078 1.00 97.94 87 MET A C 1
ATOM 703 O O . MET A 1 87 ? 13.492 -0.655 -6.999 1.00 97.94 87 MET A O 1
ATOM 707 N N . ALA A 1 88 ? 12.130 0.977 -6.289 1.00 98.00 88 ALA A N 1
ATOM 708 C CA . ALA A 1 88 ? 11.519 1.205 -7.597 1.00 98.00 88 ALA A CA 1
ATOM 709 C C . ALA A 1 88 ? 12.560 1.588 -8.667 1.00 98.00 88 ALA A C 1
ATOM 711 O O . ALA A 1 88 ? 12.572 1.022 -9.766 1.00 98.00 88 ALA A O 1
ATOM 712 N N . GLY A 1 89 ? 13.471 2.513 -8.344 1.00 97.75 89 GLY A N 1
ATOM 713 C CA . GLY A 1 89 ? 14.567 2.911 -9.230 1.00 97.75 89 GLY A CA 1
ATOM 714 C C . GLY A 1 89 ? 15.504 1.746 -9.556 1.00 97.75 89 GLY A C 1
ATOM 715 O O . GLY A 1 89 ? 15.911 1.567 -10.709 1.00 97.75 89 GLY A O 1
ATOM 716 N N . HIS A 1 90 ? 15.790 0.902 -8.564 1.00 97.62 90 HIS A N 1
ATOM 717 C CA . HIS A 1 90 ? 16.620 -0.282 -8.727 1.00 97.62 90 HIS A CA 1
ATOM 718 C C . HIS A 1 90 ? 15.998 -1.301 -9.688 1.00 97.62 90 HIS A C 1
ATOM 720 O O . HIS A 1 90 ? 16.647 -1.726 -10.647 1.00 97.62 90 HIS A O 1
ATOM 726 N N . ILE A 1 91 ? 14.722 -1.639 -9.491 1.00 97.88 91 ILE A N 1
ATOM 727 C CA . ILE A 1 91 ? 13.989 -2.556 -10.370 1.00 97.88 91 ILE A CA 1
ATOM 728 C C . ILE A 1 91 ? 13.902 -2.000 -11.798 1.00 97.88 91 ILE A C 1
ATOM 730 O O . ILE A 1 91 ? 14.130 -2.731 -12.764 1.00 97.88 91 ILE A O 1
ATOM 734 N N . ILE A 1 92 ? 13.664 -0.694 -11.958 1.00 96.88 92 ILE A N 1
ATOM 735 C CA . ILE A 1 92 ? 13.665 -0.041 -13.274 1.00 96.88 92 ILE A CA 1
ATOM 736 C C . ILE A 1 92 ? 15.024 -0.179 -13.967 1.00 96.88 92 ILE A C 1
ATOM 738 O O . ILE A 1 92 ? 15.061 -0.587 -15.130 1.00 96.88 92 ILE A O 1
ATOM 742 N N . ASN A 1 93 ? 16.131 0.089 -13.269 1.00 96.38 93 ASN A N 1
ATOM 743 C CA . ASN A 1 93 ? 17.478 -0.081 -13.821 1.00 96.38 93 ASN A CA 1
ATOM 744 C C . ASN A 1 93 ? 17.723 -1.512 -14.317 1.00 96.38 93 ASN A C 1
ATOM 746 O O . ASN A 1 93 ? 18.386 -1.701 -15.334 1.00 96.38 93 ASN A O 1
ATOM 750 N N . ARG A 1 94 ? 17.163 -2.517 -13.635 1.00 94.50 94 ARG A N 1
ATOM 751 C CA . ARG A 1 94 ? 17.302 -3.928 -14.022 1.00 94.50 94 ARG A CA 1
ATOM 752 C C . ARG A 1 94 ? 16.340 -4.382 -15.113 1.00 94.50 94 ARG A C 1
ATOM 754 O O . ARG A 1 94 ? 16.588 -5.404 -15.746 1.00 94.50 94 ARG A O 1
ATOM 761 N N . SER A 1 95 ? 15.285 -3.616 -15.376 1.00 91.81 95 SER A N 1
ATOM 762 C CA . SER A 1 95 ? 14.359 -3.879 -16.482 1.00 91.81 95 SER A CA 1
ATOM 763 C C . SER A 1 95 ? 14.913 -3.487 -17.863 1.00 91.81 95 SER A C 1
ATOM 765 O O . SER A 1 95 ? 14.372 -3.922 -18.878 1.00 91.81 95 SER A O 1
ATOM 767 N N . VAL A 1 96 ? 15.990 -2.688 -17.923 1.00 85.06 96 VAL A N 1
ATOM 768 C CA . VAL A 1 96 ? 16.578 -2.175 -19.175 1.00 85.06 96 VAL A CA 1
ATOM 769 C C . VAL A 1 96 ? 17.974 -2.769 -19.415 1.00 85.06 96 VAL A C 1
ATOM 771 O O . VAL A 1 96 ? 18.883 -2.556 -18.613 1.00 85.06 96 VAL A O 1
ATOM 774 N N . PRO A 1 97 ? 18.216 -3.465 -20.541 1.00 76.62 97 PRO A N 1
ATOM 775 C CA . PRO A 1 97 ? 19.555 -3.935 -20.884 1.00 76.62 97 PRO A CA 1
ATOM 776 C C . PRO A 1 97 ? 20.520 -2.790 -21.233 1.00 76.62 97 PRO A C 1
ATOM 778 O O . PRO A 1 97 ? 20.202 -1.904 -22.022 1.00 76.62 97 PRO A O 1
ATOM 781 N N . GLY A 1 98 ? 21.754 -2.868 -20.732 1.00 74.25 98 GLY A N 1
ATOM 782 C CA . GLY A 1 98 ? 22.904 -2.142 -21.287 1.00 74.25 98 GLY A CA 1
ATOM 783 C C . GLY A 1 98 ? 23.188 -0.745 -20.726 1.00 74.25 98 GLY A C 1
ATOM 784 O O . GLY A 1 98 ? 24.313 -0.277 -20.897 1.00 74.25 98 GLY A O 1
ATOM 785 N N . LYS A 1 99 ? 22.249 -0.092 -20.025 1.00 77.75 99 LYS A N 1
ATOM 786 C CA . LYS A 1 99 ? 22.534 1.131 -19.254 1.00 77.75 99 LYS A CA 1
ATOM 787 C C . LYS A 1 99 ? 21.474 1.395 -18.180 1.00 77.75 99 LYS A C 1
ATOM 789 O O . LYS A 1 99 ? 20.285 1.370 -18.480 1.00 77.75 99 LYS A O 1
ATOM 794 N N . ALA A 1 100 ? 21.922 1.710 -16.964 1.00 87.50 100 ALA A N 1
ATOM 795 C CA . ALA A 1 100 ? 21.060 2.202 -15.893 1.00 87.50 100 ALA A CA 1
ATOM 796 C C . ALA A 1 100 ? 20.406 3.544 -16.280 1.00 87.50 100 ALA A C 1
ATOM 798 O O . ALA A 1 100 ? 21.036 4.397 -16.908 1.00 87.50 100 ALA A O 1
ATOM 799 N N . LEU A 1 101 ? 19.136 3.718 -15.918 1.00 91.38 101 LEU A N 1
ATOM 800 C CA . LEU A 1 101 ? 18.402 4.976 -16.074 1.00 91.38 101 LEU A CA 1
ATOM 801 C C . LEU A 1 101 ? 18.683 5.948 -14.923 1.00 91.38 101 LEU A C 1
ATOM 803 O O . LEU A 1 101 ? 18.672 7.159 -15.134 1.00 91.38 101 LEU A O 1
ATOM 807 N N . PHE A 1 102 ? 18.954 5.418 -13.731 1.00 95.44 102 PHE A N 1
ATOM 808 C CA . PHE A 1 102 ? 19.308 6.183 -12.541 1.00 95.44 102 PHE A CA 1
ATOM 809 C C . PHE A 1 102 ? 20.741 5.857 -12.125 1.00 95.44 102 PHE A C 1
ATOM 811 O O . PHE A 1 102 ? 21.026 4.718 -11.750 1.00 95.44 102 PHE A O 1
ATOM 818 N N . ASP A 1 103 ? 21.622 6.855 -12.190 1.00 92.25 103 ASP A N 1
ATOM 819 C CA . ASP A 1 103 ? 23.004 6.745 -11.704 1.00 92.25 103 ASP A CA 1
ATOM 820 C C . ASP A 1 103 ? 23.079 6.884 -10.171 1.00 92.25 103 ASP A C 1
ATOM 822 O O . ASP A 1 103 ? 23.959 6.305 -9.539 1.00 92.25 103 ASP A O 1
ATOM 826 N N . ASP A 1 104 ? 22.130 7.612 -9.573 1.00 95.19 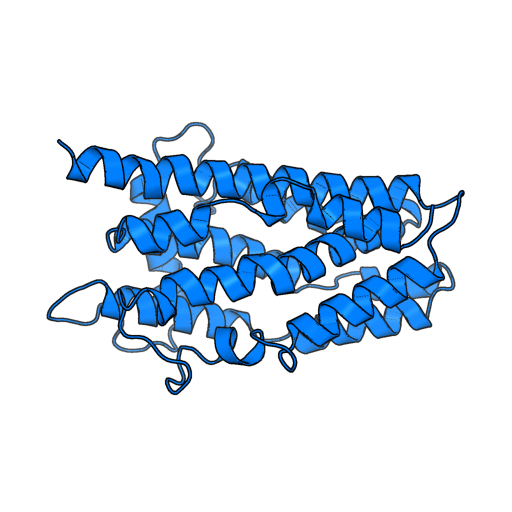104 ASP A N 1
ATOM 827 C CA . ASP A 1 104 ? 21.986 7.802 -8.130 1.00 95.19 104 ASP A CA 1
ATOM 828 C C . ASP A 1 104 ? 20.603 7.307 -7.679 1.00 95.19 104 ASP A C 1
ATOM 830 O O . ASP A 1 104 ? 19.580 7.907 -8.008 1.00 95.19 104 ASP A O 1
ATOM 834 N N . LEU A 1 105 ? 20.568 6.191 -6.941 1.00 96.00 105 LEU A N 1
ATOM 835 C CA . LEU A 1 105 ? 19.327 5.624 -6.401 1.00 96.00 105 LEU A CA 1
ATOM 836 C C . LEU A 1 105 ? 18.838 6.337 -5.126 1.00 96.00 105 LEU A C 1
ATOM 838 O O . LEU A 1 105 ? 17.750 6.027 -4.648 1.00 96.00 105 LEU A O 1
ATOM 842 N N . SER A 1 106 ? 19.609 7.288 -4.590 1.00 94.94 106 SER A N 1
ATOM 843 C CA . SER A 1 106 ? 19.185 8.154 -3.484 1.00 94.94 106 SER A CA 1
ATOM 844 C C . SER A 1 106 ? 18.459 9.423 -3.952 1.00 94.94 106 SER A C 1
ATOM 846 O O . SER A 1 106 ? 17.812 10.088 -3.141 1.00 94.94 106 SER A O 1
ATOM 848 N N . ASP A 1 107 ? 18.486 9.735 -5.257 1.00 96.75 107 ASP A N 1
ATOM 849 C CA . ASP A 1 107 ? 17.721 10.839 -5.850 1.00 96.75 107 ASP A CA 1
ATOM 850 C C . ASP A 1 107 ? 16.240 10.459 -6.010 1.00 96.75 107 ASP A C 1
ATOM 852 O O . ASP A 1 107 ? 15.717 10.183 -7.098 1.00 96.75 107 ASP A O 1
ATOM 856 N N . GLN A 1 108 ? 15.556 10.449 -4.869 1.00 95.81 108 GLN A N 1
ATOM 857 C CA . GLN A 1 108 ? 14.138 10.144 -4.752 1.00 95.81 108 GLN A CA 1
ATOM 858 C C . GLN A 1 108 ? 13.285 11.006 -5.701 1.00 95.81 108 GLN A C 1
ATOM 860 O O . GLN A 1 108 ? 12.397 10.489 -6.378 1.00 95.81 108 GLN A O 1
ATOM 865 N N . ALA A 1 109 ? 13.565 12.310 -5.799 1.00 96.56 109 ALA A N 1
ATOM 866 C CA . ALA A 1 109 ? 12.776 13.227 -6.618 1.00 96.56 109 ALA A CA 1
ATOM 867 C C . ALA A 1 109 ? 12.879 12.893 -8.115 1.00 96.56 109 ALA A C 1
ATOM 869 O O . ALA A 1 109 ? 11.874 12.930 -8.836 1.00 96.56 109 ALA A O 1
ATOM 870 N N . HIS A 1 110 ? 14.076 12.543 -8.593 1.00 97.31 110 HIS A N 1
ATOM 871 C CA . HIS A 1 110 ? 14.261 12.124 -9.977 1.00 97.31 110 HIS A CA 1
ATOM 872 C C . HIS A 1 110 ? 13.541 10.804 -10.277 1.00 97.31 110 HIS A C 1
ATOM 874 O O . HIS A 1 110 ? 12.861 10.706 -11.309 1.00 97.31 110 HIS A O 1
ATOM 880 N N . ILE A 1 111 ? 13.634 9.825 -9.372 1.00 98.00 111 ILE A N 1
ATOM 881 C CA . ILE A 1 111 ? 12.938 8.542 -9.509 1.00 98.00 111 ILE A CA 1
ATOM 882 C C . ILE A 1 111 ? 11.427 8.772 -9.573 1.00 98.00 111 ILE A C 1
ATOM 884 O O . ILE A 1 111 ? 10.798 8.398 -10.561 1.00 98.00 111 ILE A O 1
ATOM 888 N N . GLU A 1 112 ? 10.844 9.464 -8.595 1.00 97.62 112 GLU A N 1
ATOM 889 C CA . GLU A 1 112 ? 9.402 9.735 -8.541 1.00 97.62 112 GLU A CA 1
ATOM 890 C C . GLU A 1 112 ? 8.891 10.499 -9.760 1.00 97.62 112 GLU A C 1
ATOM 892 O O . GLU A 1 112 ? 7.843 10.167 -10.318 1.00 97.62 112 GLU A O 1
ATOM 897 N N . SER A 1 113 ? 9.658 11.484 -10.234 1.00 97.94 113 SER A N 1
ATOM 898 C CA . SER A 1 113 ? 9.324 12.206 -11.460 1.00 97.94 113 SER A CA 1
ATOM 899 C C . SER A 1 113 ? 9.245 11.260 -12.661 1.00 97.94 113 SER A C 1
ATOM 901 O O . SER A 1 113 ? 8.351 11.393 -13.499 1.00 97.94 113 SER A O 1
ATOM 903 N N . MET A 1 114 ? 10.147 10.279 -12.753 1.00 97.69 114 MET A N 1
ATOM 904 C CA . MET A 1 114 ? 10.100 9.265 -13.805 1.00 97.69 114 MET A CA 1
ATOM 905 C C . MET A 1 114 ? 8.906 8.315 -13.652 1.00 97.69 114 MET A C 1
ATOM 907 O O . MET A 1 114 ? 8.215 8.066 -14.641 1.00 97.69 114 MET A O 1
ATOM 911 N N . LEU A 1 115 ? 8.618 7.839 -12.437 1.00 98.44 115 LEU A N 1
ATOM 912 C CA . LEU A 1 115 ? 7.448 6.995 -12.154 1.00 98.44 115 LEU A CA 1
ATOM 913 C C . LEU A 1 115 ? 6.147 7.691 -12.590 1.00 98.44 115 LEU A C 1
ATOM 915 O O . LEU A 1 115 ? 5.327 7.119 -13.319 1.00 98.44 115 LEU A O 1
ATOM 919 N N . LYS A 1 116 ? 5.996 8.973 -12.240 1.00 98.56 116 LYS A N 1
ATOM 920 C CA . LYS A 1 116 ? 4.857 9.786 -12.673 1.00 98.56 116 LYS A CA 1
ATOM 921 C C . LYS A 1 116 ? 4.797 9.930 -14.194 1.00 98.56 116 LYS A C 1
ATOM 923 O O . LYS A 1 116 ? 3.728 9.748 -14.773 1.00 98.56 116 LYS A O 1
ATOM 928 N N . ARG A 1 117 ? 5.922 10.207 -14.870 1.00 98.38 117 ARG A N 1
ATOM 929 C CA . ARG A 1 117 ? 5.963 10.301 -16.346 1.00 98.38 117 ARG A CA 1
ATOM 930 C C . ARG A 1 117 ? 5.504 9.010 -17.024 1.00 98.38 117 ARG A C 1
ATOM 932 O O . ARG A 1 117 ? 4.836 9.073 -18.055 1.00 98.38 117 ARG A O 1
ATOM 939 N N . CYS A 1 118 ? 5.842 7.851 -16.462 1.00 98.12 118 CYS A N 1
ATOM 940 C CA . CYS A 1 118 ? 5.348 6.565 -16.947 1.00 98.12 118 CYS A CA 1
ATOM 941 C C . CYS A 1 118 ? 3.820 6.462 -16.841 1.00 98.12 118 CYS A C 1
ATOM 943 O O . CYS A 1 118 ? 3.172 6.058 -17.809 1.00 98.12 118 CYS A O 1
ATOM 945 N N . SER A 1 119 ? 3.242 6.901 -15.720 1.00 98.38 119 SER A N 1
ATOM 946 C CA . SER A 1 119 ? 1.783 6.976 -15.553 1.00 98.38 119 SER A CA 1
ATOM 947 C C . SER A 1 119 ? 1.151 7.958 -16.540 1.00 98.38 119 SER A C 1
ATOM 949 O O . SER A 1 119 ? 0.201 7.593 -17.228 1.00 98.38 119 SER A O 1
ATOM 951 N N . ASP A 1 120 ? 1.731 9.153 -16.714 1.00 98.44 120 ASP A N 1
ATOM 952 C CA . ASP A 1 120 ? 1.218 10.164 -17.652 1.00 98.44 120 ASP A CA 1
ATOM 953 C C . ASP A 1 120 ? 1.190 9.610 -19.085 1.00 98.44 120 ASP A C 1
ATOM 955 O O . ASP A 1 120 ? 0.243 9.841 -19.838 1.00 98.44 120 ASP A O 1
ATOM 959 N N . LYS A 1 121 ? 2.213 8.830 -19.453 1.00 97.44 121 LYS A N 1
ATOM 960 C CA . LYS A 1 121 ? 2.338 8.201 -20.770 1.00 97.44 121 LYS A CA 1
ATOM 961 C C . LYS A 1 121 ? 1.333 7.069 -20.986 1.00 97.44 121 LYS A C 1
ATOM 963 O O . LYS A 1 121 ? 0.757 6.984 -22.069 1.00 97.44 121 LYS A O 1
ATOM 968 N N . LEU A 1 122 ? 1.168 6.173 -20.012 1.00 96.81 122 LEU A N 1
ATOM 969 C CA . LEU A 1 122 ? 0.373 4.950 -20.185 1.00 96.81 122 LEU A CA 1
ATOM 970 C C . LEU A 1 122 ? -1.105 5.131 -19.840 1.00 96.81 122 LEU A C 1
ATOM 972 O O . LEU A 1 122 ? -1.959 4.522 -20.478 1.00 96.81 122 LEU A O 1
ATOM 976 N N . LEU A 1 123 ? -1.406 5.976 -18.859 1.00 97.44 123 LEU A N 1
ATOM 977 C CA . LEU A 1 123 ? -2.742 6.135 -18.288 1.00 97.44 123 LEU A CA 1
ATOM 978 C C . LEU A 1 123 ? -3.365 7.494 -18.619 1.00 97.44 123 LEU A C 1
ATOM 980 O O . LEU A 1 123 ? -4.567 7.660 -18.440 1.00 97.44 123 LEU A O 1
ATOM 984 N N . GLY A 1 124 ? -2.602 8.443 -19.175 1.00 97.12 124 GLY A N 1
ATOM 985 C CA . GLY A 1 124 ? -3.066 9.809 -19.449 1.00 97.12 124 GLY A CA 1
ATOM 986 C C . GLY A 1 124 ? -4.256 9.939 -20.405 1.00 97.12 124 GLY A C 1
ATOM 987 O O . GLY A 1 124 ? -4.908 10.978 -20.432 1.00 97.12 124 GLY A O 1
ATOM 988 N N . GLN A 1 125 ? -4.557 8.900 -21.188 1.00 94.75 125 GLN A N 1
ATOM 989 C CA . GLN A 1 125 ? -5.729 8.864 -22.073 1.00 94.75 125 GLN A CA 1
ATOM 990 C C . GLN A 1 125 ? -6.962 8.226 -21.417 1.00 94.75 125 GLN A C 1
ATOM 992 O O . GLN A 1 125 ? -8.043 8.223 -22.008 1.00 94.75 125 GLN A O 1
ATOM 997 N N . LEU A 1 126 ? -6.821 7.656 -20.217 1.00 96.81 126 LEU A N 1
ATOM 998 C CA . LEU A 1 126 ? -7.926 7.017 -19.519 1.00 96.81 126 LEU A CA 1
ATOM 999 C C . LEU A 1 126 ? -8.847 8.068 -18.879 1.00 96.81 126 LEU A C 1
ATOM 1001 O O . LEU A 1 126 ? -8.371 9.063 -18.323 1.00 96.81 126 LEU A O 1
ATOM 1005 N N . PRO A 1 127 ? -10.177 7.859 -18.910 1.00 97.06 127 PRO A N 1
ATOM 1006 C CA . PRO A 1 127 ? -11.119 8.784 -18.296 1.00 97.06 127 PRO A CA 1
ATOM 1007 C C . PRO A 1 127 ? -10.836 9.006 -16.807 1.00 97.06 127 PRO A C 1
ATOM 1009 O O . PRO A 1 127 ? -10.726 8.059 -16.029 1.00 97.06 127 PRO A O 1
ATOM 1012 N N . GLY A 1 128 ? -10.774 10.276 -16.405 1.00 96.88 128 GLY A N 1
ATOM 1013 C CA . GLY A 1 128 ? -10.575 10.671 -15.010 1.00 96.88 128 GLY A CA 1
ATOM 1014 C C . GLY A 1 128 ? -9.121 10.673 -14.534 1.00 96.88 128 GLY A C 1
ATOM 1015 O O . GLY A 1 128 ? -8.899 10.986 -13.364 1.00 96.88 128 GLY A O 1
ATOM 1016 N N . TYR A 1 129 ? -8.149 10.368 -15.402 1.00 98.31 129 TYR A N 1
ATOM 1017 C CA . TYR A 1 129 ? -6.734 10.564 -15.090 1.00 98.31 129 TYR A CA 1
ATOM 1018 C C . TYR A 1 129 ? -6.454 12.030 -14.739 1.00 98.31 129 TYR A C 1
ATOM 1020 O O . TYR A 1 129 ? -6.869 12.944 -15.455 1.00 98.31 129 TYR A O 1
ATOM 1028 N N . ASP A 1 130 ? -5.744 12.263 -13.638 1.00 98.19 130 ASP A N 1
ATOM 1029 C CA . ASP A 1 130 ? -5.337 13.601 -13.222 1.00 98.19 130 ASP A CA 1
ATOM 1030 C C . ASP A 1 130 ? -3.854 13.830 -13.494 1.00 98.19 130 ASP A C 1
ATOM 1032 O O . ASP A 1 130 ? -3.007 13.315 -12.774 1.00 98.19 130 ASP A O 1
ATOM 1036 N N . PHE A 1 131 ? -3.536 14.674 -14.474 1.00 97.69 131 PHE A N 1
ATOM 1037 C CA . PHE A 1 131 ? -2.156 15.009 -14.832 1.00 97.69 131 PHE A CA 1
ATOM 1038 C C . PHE A 1 131 ? -1.381 15.763 -13.748 1.00 97.69 131 PHE A C 1
ATOM 1040 O O . PHE A 1 131 ? -0.149 15.728 -13.769 1.00 97.69 131 PHE A O 1
ATOM 1047 N N . ALA A 1 132 ? -2.050 16.439 -12.808 1.00 97.62 132 ALA A N 1
ATOM 1048 C CA . ALA A 1 132 ? -1.354 17.155 -11.742 1.00 97.62 132 ALA A CA 1
ATOM 1049 C C . ALA A 1 132 ? -0.681 16.171 -10.778 1.00 97.62 132 ALA A C 1
ATOM 1051 O O . ALA A 1 132 ? 0.510 16.288 -10.498 1.00 97.62 132 ALA A O 1
ATOM 1052 N N . THR A 1 133 ? -1.429 15.164 -10.326 1.00 97.44 133 THR A N 1
ATOM 1053 C CA . THR A 1 133 ? -0.929 14.121 -9.414 1.00 97.44 133 THR A CA 1
ATOM 1054 C C . THR A 1 133 ? -0.363 12.906 -10.145 1.00 97.44 133 THR A C 1
ATOM 1056 O O . THR A 1 133 ? 0.459 12.183 -9.604 1.00 97.44 133 THR A O 1
ATOM 1059 N N . GLY A 1 134 ? -0.764 12.694 -11.395 1.00 97.81 134 GLY A N 1
ATOM 1060 C CA . GLY A 1 134 ? -0.486 11.496 -12.178 1.00 97.81 134 GLY A CA 1
ATOM 1061 C C . GLY A 1 134 ? -1.276 10.263 -11.725 1.00 97.81 134 GLY A C 1
ATOM 1062 O O . GLY A 1 134 ? -0.844 9.136 -11.955 1.00 97.81 134 GLY A O 1
ATOM 1063 N N . LEU A 1 135 ? -2.396 10.466 -11.021 1.00 98.38 135 LEU A N 1
ATOM 1064 C CA . LEU A 1 135 ? -3.168 9.397 -10.391 1.00 98.38 135 LEU A CA 1
ATOM 1065 C C . LEU A 1 135 ? -4.530 9.192 -11.050 1.00 98.38 135 LEU A C 1
ATOM 1067 O O . LEU A 1 135 ? -5.202 10.129 -11.487 1.00 98.38 135 LEU A O 1
ATOM 1071 N N . MET A 1 136 ? -4.970 7.938 -11.018 1.00 98.50 136 MET A N 1
ATOM 1072 C CA . MET A 1 136 ? -6.291 7.504 -11.445 1.00 98.50 136 MET A CA 1
ATOM 1073 C C . MET A 1 136 ? -7.298 7.657 -10.299 1.00 98.50 136 MET A C 1
ATOM 1075 O O . MET A 1 136 ? -6.908 7.621 -9.124 1.00 98.50 136 MET A O 1
ATOM 1079 N N . PRO A 1 137 ? -8.606 7.779 -10.596 1.00 98.31 137 PRO A N 1
ATOM 1080 C CA . PRO A 1 137 ? -9.638 7.907 -9.569 1.00 98.31 137 PRO A CA 1
ATOM 1081 C C . PRO A 1 137 ? -9.614 6.782 -8.526 1.00 98.31 137 PRO A C 1
ATOM 1083 O O . PRO A 1 137 ? -9.854 7.038 -7.351 1.00 98.31 137 PRO A O 1
ATOM 1086 N N . GLN A 1 138 ? -9.296 5.553 -8.935 1.00 98.31 138 GLN A N 1
ATOM 1087 C CA . GLN A 1 138 ? -9.198 4.378 -8.067 1.00 98.31 138 GLN A CA 1
ATOM 1088 C C . GLN A 1 138 ? -8.082 4.548 -7.032 1.00 98.31 138 GLN A C 1
ATOM 1090 O O . GLN A 1 138 ? -8.305 4.328 -5.846 1.00 98.31 138 GLN A O 1
ATOM 1095 N N . THR A 1 139 ? -6.914 5.042 -7.450 1.00 98.19 139 THR A N 1
ATOM 1096 C CA . THR A 1 139 ? -5.791 5.311 -6.540 1.00 98.19 139 THR A CA 1
ATOM 1097 C C . THR A 1 139 ? -6.130 6.404 -5.549 1.00 98.19 139 THR A C 1
ATOM 1099 O O . THR A 1 139 ? -5.904 6.252 -4.354 1.00 98.19 139 THR A O 1
ATOM 1102 N N . LYS A 1 140 ? -6.751 7.485 -6.028 1.00 98.12 140 LYS A N 1
ATOM 1103 C CA . LYS A 1 140 ? -7.199 8.574 -5.158 1.00 98.12 140 LYS A CA 1
ATOM 1104 C C . LYS A 1 140 ? -8.222 8.099 -4.131 1.00 98.12 140 LYS A C 1
ATOM 1106 O O . LYS A 1 140 ? -8.154 8.528 -2.989 1.00 98.12 140 LYS A O 1
ATOM 1111 N N . LYS A 1 141 ? -9.148 7.214 -4.514 1.00 97.75 141 LYS A N 1
ATOM 1112 C CA . LYS A 1 141 ? -10.125 6.622 -3.589 1.00 97.75 141 LYS A CA 1
ATOM 1113 C C . LYS A 1 141 ? -9.464 5.726 -2.543 1.00 97.75 141 LYS A C 1
ATOM 1115 O O . LYS A 1 141 ? -9.794 5.867 -1.373 1.00 97.75 141 LYS A O 1
ATOM 1120 N N . ALA A 1 142 ? -8.514 4.877 -2.940 1.00 97.81 142 ALA A N 1
ATOM 1121 C CA . ALA A 1 142 ? -7.748 4.050 -2.005 1.00 97.81 142 ALA A CA 1
ATOM 1122 C C . ALA A 1 142 ? -6.977 4.905 -0.984 1.00 97.81 142 ALA A C 1
ATOM 1124 O O . ALA A 1 142 ? -7.057 4.648 0.213 1.00 97.81 142 ALA A O 1
ATOM 1125 N N . ILE A 1 143 ? -6.327 5.983 -1.439 1.00 97.50 143 ILE A N 1
ATOM 1126 C CA . ILE A 1 143 ? -5.677 6.979 -0.570 1.00 97.50 143 ILE A CA 1
ATOM 1127 C C . ILE A 1 143 ? -6.698 7.665 0.353 1.00 97.50 143 ILE A C 1
ATOM 1129 O O . ILE A 1 143 ? -6.449 7.857 1.541 1.00 97.50 143 ILE A O 1
ATOM 1133 N N . HIS A 1 144 ? -7.870 8.025 -0.175 1.00 96.81 144 HIS A N 1
ATOM 1134 C CA . HIS A 1 144 ? -8.891 8.762 0.569 1.00 96.81 144 HIS A CA 1
ATOM 1135 C C . HIS A 1 144 ? -9.484 7.970 1.743 1.00 96.81 144 HIS A C 1
ATOM 1137 O O . HIS A 1 144 ? -9.964 8.584 2.694 1.00 96.81 144 HIS A O 1
ATOM 1143 N N . THR A 1 145 ? -9.412 6.632 1.734 1.00 95.75 145 THR A N 1
ATOM 1144 C CA . THR A 1 145 ? -9.846 5.802 2.871 1.00 95.75 145 THR A CA 1
ATOM 1145 C C . THR A 1 145 ? -9.138 6.187 4.178 1.00 95.75 145 THR A C 1
ATOM 1147 O O . THR A 1 145 ? -9.713 6.053 5.258 1.00 95.75 145 THR A O 1
ATOM 1150 N N . PHE A 1 146 ? -7.915 6.718 4.104 1.00 96.44 146 PHE A N 1
ATOM 1151 C CA . PHE A 1 146 ? -7.155 7.109 5.288 1.00 96.44 146 PHE A CA 1
ATOM 1152 C C . PHE A 1 146 ? -7.547 8.481 5.855 1.00 96.44 146 PHE A C 1
ATOM 1154 O O . PHE A 1 146 ? -7.172 8.787 6.981 1.00 96.44 146 PHE A O 1
ATOM 1161 N N . GLU A 1 147 ? -8.345 9.301 5.159 1.00 95.12 147 GLU A N 1
ATOM 1162 C CA . GLU A 1 147 ? -8.717 10.649 5.632 1.00 95.12 147 GLU A CA 1
ATOM 1163 C C . GLU A 1 147 ? -9.430 10.642 6.992 1.00 95.12 147 GLU A C 1
ATOM 1165 O O . GLU A 1 147 ? -9.286 11.590 7.766 1.00 95.12 147 GLU A O 1
ATOM 1170 N N . ALA A 1 148 ? -10.141 9.558 7.325 1.00 94.31 148 ALA A N 1
ATOM 1171 C CA . ALA A 1 148 ? -10.788 9.391 8.626 1.00 94.31 148 ALA A CA 1
ATOM 1172 C C . ALA A 1 148 ? -9.799 9.513 9.803 1.00 94.31 148 ALA A C 1
ATOM 1174 O O . ALA A 1 148 ? -10.171 10.032 10.853 1.00 94.31 148 ALA A O 1
ATOM 1175 N N . ARG A 1 149 ? -8.520 9.154 9.612 1.00 96.06 149 ARG A N 1
ATOM 1176 C CA . ARG A 1 149 ? -7.456 9.280 10.625 1.00 96.06 149 ARG A CA 1
ATOM 1177 C C . ARG A 1 149 ? -7.142 10.735 11.003 1.00 96.06 149 ARG A C 1
ATOM 1179 O O . ARG A 1 149 ? -6.482 10.981 12.007 1.00 96.06 149 ARG A O 1
ATOM 1186 N N . LYS A 1 150 ? -7.585 11.722 10.215 1.00 96.69 150 LYS A N 1
ATOM 1187 C CA . LYS A 1 150 ? -7.455 13.153 10.551 1.00 96.69 150 LYS A CA 1
ATOM 1188 C C . LYS A 1 150 ? -8.542 13.627 11.518 1.00 96.69 150 LYS A C 1
ATOM 1190 O O . LYS A 1 150 ? -8.414 14.706 12.093 1.00 96.69 150 LYS A O 1
ATOM 1195 N N . SER A 1 151 ? -9.603 12.850 11.701 1.00 96.88 151 SER A N 1
ATOM 1196 C CA . SER A 1 151 ? -10.691 13.139 12.631 1.00 96.88 151 SER A CA 1
ATOM 1197 C C . SER A 1 151 ? -10.432 12.459 13.976 1.00 96.88 151 SER A C 1
ATOM 1199 O O . SER A 1 151 ? -9.962 11.326 14.024 1.00 96.88 151 SER A O 1
ATOM 1201 N N . THR A 1 152 ? -10.772 13.131 15.077 1.00 97.25 152 THR A N 1
ATOM 1202 C CA . THR A 1 152 ? -10.826 12.511 16.415 1.00 97.25 152 THR A CA 1
ATOM 1203 C C . THR A 1 152 ? -12.251 12.123 16.816 1.00 97.25 152 THR A C 1
ATOM 1205 O O . THR A 1 152 ? -12.490 11.697 17.945 1.00 97.25 152 THR A O 1
ATOM 1208 N N . ALA A 1 153 ? -13.229 12.258 15.908 1.00 97.50 153 ALA A N 1
ATOM 1209 C CA . ALA A 1 153 ? -14.597 11.842 16.184 1.00 97.50 153 ALA A CA 1
ATOM 1210 C C . ALA A 1 153 ? -14.646 10.319 16.421 1.00 97.50 153 ALA A C 1
ATOM 1212 O O . ALA A 1 153 ? -14.097 9.572 15.608 1.00 97.50 153 ALA A O 1
ATOM 1213 N N . PRO A 1 154 ? -15.349 9.822 17.463 1.00 96.94 154 PRO A N 1
ATOM 1214 C CA . PRO A 1 154 ? -15.307 8.404 17.831 1.00 96.94 154 PRO A CA 1
ATOM 1215 C C . PRO A 1 154 ? -15.623 7.445 16.676 1.00 96.94 154 PRO A C 1
ATOM 1217 O O . PRO A 1 154 ? -14.957 6.431 16.498 1.00 96.94 154 PRO A O 1
ATOM 1220 N N . GLN A 1 155 ? -16.612 7.784 15.845 1.00 97.00 155 GLN A N 1
ATOM 1221 C CA . GLN A 1 155 ? -16.989 6.978 14.679 1.00 97.00 155 GLN A CA 1
ATOM 1222 C C . GLN A 1 155 ? -15.862 6.872 13.640 1.00 97.00 155 GLN A C 1
ATOM 1224 O O . GLN A 1 155 ? -15.651 5.798 13.083 1.00 97.00 155 GLN A O 1
ATOM 1229 N N . ASP A 1 156 ? -15.122 7.952 13.398 1.00 97.94 156 ASP A N 1
ATOM 1230 C CA . ASP A 1 156 ? -14.017 7.961 12.434 1.00 97.94 156 ASP A CA 1
ATOM 1231 C C . ASP A 1 156 ? -12.772 7.268 12.997 1.00 97.94 156 ASP A C 1
ATOM 1233 O O . ASP A 1 156 ? -12.061 6.590 12.255 1.00 97.94 156 ASP A O 1
ATOM 1237 N N . VAL A 1 157 ? -12.551 7.356 14.313 1.00 98.31 157 VAL A N 1
ATOM 1238 C CA . VAL A 1 157 ? -11.514 6.586 15.017 1.00 98.31 157 VAL A CA 1
ATOM 1239 C C . VAL A 1 157 ? -11.781 5.085 14.876 1.00 98.31 157 VAL A C 1
ATOM 1241 O O . VAL A 1 157 ? -10.897 4.340 14.458 1.00 98.31 157 VAL A O 1
ATOM 1244 N N . TYR A 1 158 ? -13.015 4.632 15.125 1.00 98.50 158 TYR A N 1
ATOM 1245 C CA . TYR A 1 158 ? -13.379 3.222 14.951 1.00 98.50 158 TYR A CA 1
ATOM 1246 C C . TYR A 1 158 ? -13.310 2.758 13.491 1.00 98.50 158 TYR A C 1
ATOM 1248 O O . TYR A 1 158 ? -12.846 1.650 13.232 1.00 98.50 158 TYR A O 1
ATOM 1256 N N . LYS A 1 159 ? -13.704 3.594 12.522 1.00 98.38 159 LYS A N 1
ATOM 1257 C CA . LYS A 1 159 ? -13.474 3.290 11.098 1.00 98.38 159 LYS A CA 1
ATOM 1258 C C . LYS A 1 159 ? -11.988 3.137 10.793 1.00 98.38 159 LYS A C 1
ATOM 1260 O O . LYS A 1 159 ? -11.594 2.168 10.159 1.00 98.38 159 LYS A O 1
ATOM 1265 N N . SER A 1 160 ? -11.163 4.054 11.290 1.00 98.44 160 SER A N 1
ATOM 1266 C CA . SER A 1 160 ? -9.716 4.037 11.067 1.00 98.44 160 SER A CA 1
ATOM 1267 C C . SER A 1 160 ? -9.040 2.801 11.664 1.00 98.44 160 SER A C 1
ATOM 1269 O O . SER A 1 160 ? -8.108 2.283 11.057 1.00 98.44 160 SER A O 1
ATOM 1271 N N . LEU A 1 161 ? -9.531 2.294 12.800 1.00 98.38 161 LEU A N 1
ATOM 1272 C CA . LEU A 1 161 ? -9.108 1.008 13.363 1.00 98.38 161 LEU A CA 1
ATOM 1273 C C . LEU A 1 161 ? -9.426 -0.167 12.424 1.00 98.38 161 LEU A C 1
ATOM 1275 O O . LEU A 1 161 ? -8.579 -1.028 12.204 1.00 98.38 161 LEU A O 1
ATOM 1279 N N . GLY A 1 162 ? -10.619 -0.177 11.824 1.00 98.56 162 GLY A N 1
ATOM 1280 C CA . GLY A 1 162 ? -10.985 -1.156 10.796 1.00 98.56 162 GLY A CA 1
ATOM 1281 C C . GLY A 1 162 ? -10.094 -1.089 9.556 1.00 98.56 162 GLY A C 1
ATOM 1282 O O . GLY A 1 162 ? -9.624 -2.119 9.075 1.00 98.56 162 GLY A O 1
ATOM 1283 N N . THR A 1 163 ? -9.817 0.126 9.078 1.00 98.62 163 THR A N 1
ATOM 1284 C CA . THR A 1 163 ? -8.883 0.376 7.974 1.00 98.62 163 THR A CA 1
ATOM 1285 C C . THR A 1 163 ? -7.480 -0.136 8.301 1.00 98.62 163 THR A C 1
ATOM 1287 O O . THR A 1 163 ? -6.887 -0.807 7.465 1.00 98.62 163 THR A O 1
ATOM 1290 N N . ALA A 1 164 ? -6.954 0.152 9.498 1.00 98.19 164 ALA A N 1
ATOM 1291 C CA . ALA A 1 164 ? -5.633 -0.308 9.929 1.00 98.19 164 ALA A CA 1
ATOM 1292 C C . ALA A 1 164 ? -5.560 -1.840 9.977 1.00 98.19 164 ALA A C 1
ATOM 1294 O O . ALA A 1 164 ? -4.679 -2.424 9.367 1.00 98.19 164 ALA A O 1
ATOM 1295 N N . LEU A 1 165 ? -6.546 -2.507 10.587 1.00 98.69 165 LEU A N 1
ATOM 1296 C CA . LEU A 1 165 ? -6.596 -3.972 10.609 1.00 98.69 165 LEU A CA 1
ATOM 1297 C C . LEU A 1 165 ? -6.556 -4.587 9.208 1.00 98.69 165 LEU A C 1
ATOM 1299 O O . LEU A 1 165 ? -5.827 -5.548 8.971 1.00 98.69 165 LEU A O 1
ATOM 1303 N N . ALA A 1 166 ? -7.367 -4.065 8.287 1.00 98.69 166 ALA A N 1
ATOM 1304 C CA . ALA A 1 166 ? -7.406 -4.591 6.933 1.00 98.69 166 ALA A CA 1
ATOM 1305 C C . ALA A 1 166 ? -6.106 -4.302 6.168 1.00 98.69 166 ALA A C 1
ATOM 1307 O O . ALA A 1 166 ? -5.647 -5.177 5.437 1.00 98.69 166 ALA A O 1
ATOM 1308 N N . LEU A 1 167 ? -5.512 -3.119 6.361 1.00 98.38 167 LEU A N 1
ATOM 1309 C CA . LEU A 1 167 ? -4.210 -2.758 5.806 1.00 98.38 167 LEU A CA 1
ATOM 1310 C C . LEU A 1 167 ? -3.137 -3.741 6.265 1.00 98.38 167 LEU A C 1
ATOM 1312 O O . LEU A 1 167 ? -2.595 -4.427 5.410 1.00 98.38 167 LEU A O 1
ATOM 1316 N N . GLU A 1 168 ? -2.907 -3.889 7.571 1.00 98.19 168 GLU A N 1
ATOM 1317 C CA . GLU A 1 168 ? -1.769 -4.681 8.062 1.00 98.19 168 GLU A CA 1
ATOM 1318 C C . GLU A 1 168 ? -1.896 -6.175 7.709 1.00 98.19 168 GLU A C 1
ATOM 1320 O O . GLU A 1 168 ? -0.915 -6.848 7.395 1.00 98.19 168 GLU A O 1
ATOM 1325 N N . ILE A 1 169 ? -3.122 -6.717 7.659 1.00 98.50 169 ILE A N 1
ATOM 1326 C CA . ILE A 1 169 ? -3.340 -8.089 7.169 1.00 98.50 169 ILE A CA 1
ATOM 1327 C C . ILE A 1 169 ? -3.008 -8.197 5.674 1.00 98.50 169 ILE A C 1
ATOM 1329 O O . ILE A 1 169 ? -2.400 -9.183 5.252 1.00 98.50 169 ILE A O 1
ATOM 1333 N N . ILE A 1 170 ? -3.439 -7.239 4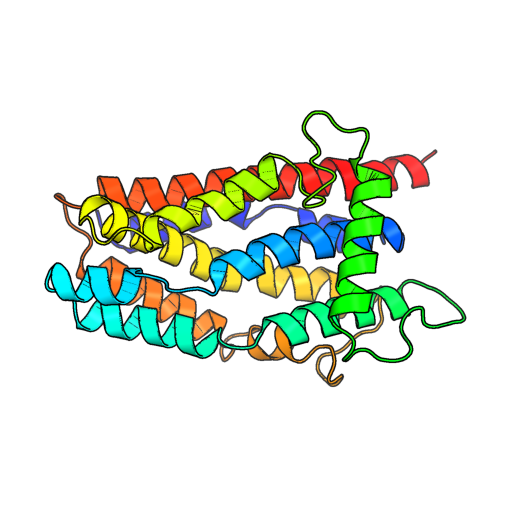.847 1.00 98.19 170 ILE A N 1
ATOM 1334 C CA . ILE A 1 170 ? -3.153 -7.262 3.406 1.00 98.19 170 ILE A CA 1
ATOM 1335 C C . ILE A 1 170 ? -1.663 -7.040 3.150 1.00 98.19 170 ILE A C 1
ATOM 1337 O O . ILE A 1 170 ? -1.093 -7.748 2.318 1.00 98.19 170 ILE A O 1
ATOM 1341 N N . SER A 1 171 ? -1.029 -6.129 3.880 1.00 97.12 171 SER A N 1
ATOM 1342 C CA . SER A 1 171 ? 0.394 -5.844 3.777 1.00 97.12 171 SER A CA 1
ATOM 1343 C C . SER A 1 171 ? 1.233 -7.091 4.061 1.00 97.12 171 SER A C 1
ATOM 1345 O O . SER A 1 171 ? 1.931 -7.573 3.163 1.00 97.12 171 SER A O 1
ATOM 1347 N N . ASN A 1 172 ? 1.043 -7.721 5.227 1.00 97.50 172 ASN A N 1
ATOM 1348 C CA . ASN A 1 172 ? 1.798 -8.910 5.629 1.00 97.50 172 ASN A CA 1
ATOM 1349 C C . ASN A 1 172 ? 1.521 -10.151 4.763 1.00 97.50 172 ASN A C 1
ATOM 1351 O O . ASN A 1 172 ? 2.377 -11.021 4.593 1.00 97.50 172 ASN A O 1
ATOM 1355 N N . ARG A 1 173 ? 0.300 -10.298 4.236 1.00 95.88 173 ARG A N 1
ATOM 1356 C CA . ARG A 1 173 ? -0.135 -11.568 3.625 1.00 95.88 173 ARG A CA 1
ATOM 1357 C C . ARG A 1 173 ? -0.283 -11.543 2.113 1.00 95.88 173 ARG A C 1
ATOM 1359 O O . ARG A 1 173 ? -0.324 -12.618 1.517 1.00 95.88 173 ARG A O 1
ATOM 1366 N N . GLN A 1 174 ? -0.369 -10.368 1.498 1.00 95.44 174 GLN A N 1
ATOM 1367 C CA . GLN A 1 174 ? -0.606 -10.234 0.063 1.00 95.44 174 GLN A CA 1
ATOM 1368 C C . GLN A 1 174 ? 0.355 -9.248 -0.599 1.00 95.44 174 GLN A C 1
ATOM 1370 O O . GLN A 1 174 ? 0.975 -9.626 -1.591 1.00 95.44 174 GLN A O 1
ATOM 1375 N N . LEU A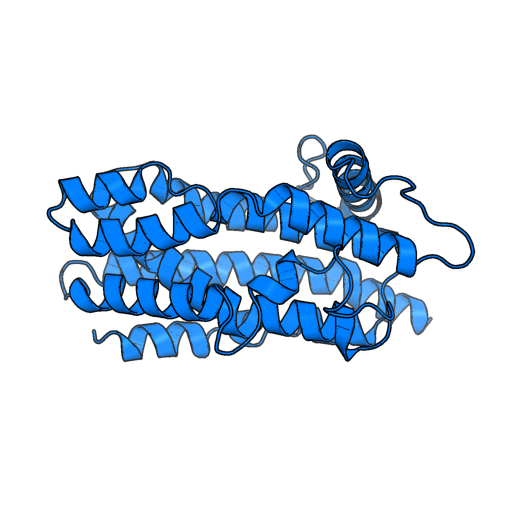 1 175 ? 0.498 -8.029 -0.072 1.00 96.44 175 LEU A N 1
ATOM 1376 C CA . LEU A 1 175 ? 1.287 -6.977 -0.716 1.00 96.44 175 LEU A CA 1
ATOM 1377 C C . LEU A 1 175 ? 2.779 -7.303 -0.661 1.00 96.44 175 LEU A C 1
ATOM 1379 O O . LEU A 1 175 ? 3.377 -7.533 -1.706 1.00 96.44 175 LEU A O 1
ATOM 1383 N N . ILE A 1 176 ? 3.357 -7.431 0.533 1.00 97.31 176 ILE A N 1
ATOM 1384 C CA . ILE A 1 176 ? 4.796 -7.671 0.708 1.00 97.31 176 ILE A CA 1
ATOM 1385 C C . ILE A 1 176 ? 5.226 -9.048 0.168 1.00 97.31 176 ILE A C 1
ATOM 1387 O O . ILE A 1 176 ? 6.193 -9.124 -0.599 1.00 97.31 176 ILE A O 1
ATOM 1391 N N . PRO A 1 177 ? 4.497 -10.156 0.430 1.00 97.62 177 PRO A N 1
ATOM 1392 C CA . PRO A 1 177 ? 4.775 -11.426 -0.242 1.00 97.62 177 PRO A CA 1
ATOM 1393 C C . PRO A 1 177 ? 4.616 -11.359 -1.767 1.00 97.62 177 PRO A C 1
ATOM 1395 O O . PRO A 1 177 ? 5.366 -12.012 -2.493 1.00 97.62 177 PRO A O 1
ATOM 1398 N N . GLY A 1 178 ? 3.653 -10.581 -2.264 1.00 97.56 178 GLY A N 1
ATOM 1399 C CA . GLY A 1 178 ? 3.413 -10.390 -3.690 1.00 97.56 178 GLY A CA 1
ATOM 1400 C C . GLY A 1 178 ? 4.539 -9.625 -4.380 1.00 97.56 178 GLY A C 1
ATOM 1401 O O . GLY A 1 178 ? 5.032 -10.070 -5.417 1.00 97.56 178 GLY A O 1
ATOM 1402 N N . GLU A 1 179 ? 5.001 -8.530 -3.778 1.00 97.75 179 GLU A N 1
ATOM 1403 C CA . GLU A 1 179 ? 6.169 -7.778 -4.237 1.00 97.75 179 GLU A CA 1
ATOM 1404 C C . GLU A 1 179 ? 7.411 -8.667 -4.269 1.00 97.75 179 GLU A C 1
ATOM 1406 O O . GLU A 1 179 ? 8.097 -8.730 -5.288 1.00 97.75 179 GLU A O 1
ATOM 1411 N N . LYS A 1 180 ? 7.665 -9.464 -3.225 1.00 98.00 180 LYS A N 1
ATOM 1412 C CA . LYS A 1 180 ? 8.761 -10.444 -3.253 1.00 98.00 180 LYS A CA 1
ATOM 1413 C C . LYS A 1 180 ? 8.611 -11.444 -4.397 1.00 98.00 180 LYS A C 1
ATOM 1415 O O . LYS A 1 180 ? 9.587 -11.710 -5.108 1.00 98.00 180 LYS A O 1
ATOM 1420 N N . ALA A 1 181 ? 7.406 -11.967 -4.607 1.00 97.44 181 ALA A N 1
ATOM 1421 C CA . ALA A 1 181 ? 7.148 -12.938 -5.658 1.00 97.44 181 ALA A CA 1
ATOM 1422 C C . ALA A 1 181 ? 7.451 -12.370 -7.055 1.00 97.44 181 ALA A C 1
ATOM 1424 O O . ALA A 1 181 ? 8.090 -13.043 -7.867 1.00 97.44 181 ALA A O 1
ATOM 1425 N N . CYS A 1 182 ? 7.029 -11.136 -7.354 1.00 97.50 182 CYS A N 1
ATOM 1426 C CA . CYS A 1 182 ? 7.242 -10.551 -8.678 1.00 97.50 182 CYS A CA 1
ATOM 1427 C C . CYS A 1 182 ? 8.618 -9.900 -8.863 1.00 97.50 182 CYS A C 1
ATOM 1429 O O . CYS A 1 182 ? 9.154 -9.962 -9.972 1.00 97.50 182 CYS A O 1
ATOM 1431 N N . LEU A 1 183 ? 9.210 -9.326 -7.813 1.00 98.00 183 LEU A N 1
ATOM 1432 C CA . LEU A 1 183 ? 10.459 -8.566 -7.904 1.00 98.00 183 LEU A CA 1
ATOM 1433 C C . LEU A 1 183 ? 11.714 -9.430 -7.706 1.00 98.00 183 LEU A C 1
ATOM 1435 O O . LEU A 1 183 ? 12.740 -9.164 -8.335 1.00 98.00 183 LEU A O 1
ATOM 1439 N N . ILE A 1 184 ? 11.635 -10.472 -6.870 1.00 97.94 184 ILE A N 1
ATOM 1440 C CA . ILE A 1 184 ? 12.772 -11.338 -6.522 1.00 97.94 184 ILE A CA 1
ATOM 1441 C C . ILE A 1 184 ? 12.559 -12.752 -7.066 1.00 97.94 184 ILE A C 1
ATOM 1443 O O . ILE A 1 184 ? 13.324 -13.205 -7.920 1.00 97.94 184 ILE A O 1
ATOM 1447 N N . ASP A 1 185 ? 11.511 -13.445 -6.615 1.00 98.06 185 ASP A N 1
ATOM 1448 C CA . ASP A 1 185 ? 11.372 -14.893 -6.849 1.00 98.06 185 ASP A CA 1
ATOM 1449 C C . ASP A 1 185 ? 11.121 -15.243 -8.321 1.00 98.06 185 ASP A C 1
ATOM 1451 O O . ASP A 1 185 ? 11.478 -16.329 -8.779 1.00 98.06 185 ASP A O 1
ATOM 1455 N N . SER A 1 186 ? 10.548 -14.310 -9.085 1.00 96.94 186 SER A N 1
ATOM 1456 C CA . SER A 1 186 ? 10.355 -14.441 -10.532 1.00 96.94 186 SER A CA 1
ATOM 1457 C C . SER A 1 186 ? 11.674 -14.541 -11.311 1.00 96.94 186 SER A C 1
ATOM 1459 O O . SER A 1 186 ? 11.693 -15.026 -12.442 1.00 96.94 186 SER A O 1
ATOM 1461 N N . GLY A 1 187 ? 12.777 -14.037 -10.743 1.00 96.19 187 GLY A N 1
ATOM 1462 C CA . GLY A 1 187 ? 14.072 -13.923 -11.409 1.00 96.19 187 GLY A CA 1
ATOM 1463 C C . GLY A 1 187 ? 14.134 -12.871 -12.525 1.00 96.19 187 GLY A C 1
ATOM 1464 O O . GLY A 1 187 ? 15.208 -12.689 -13.103 1.00 96.19 187 GLY A O 1
ATOM 1465 N N . LEU A 1 188 ? 13.037 -12.153 -12.814 1.00 94.44 188 LEU A N 1
ATOM 1466 C CA . LEU A 1 188 ? 12.953 -11.182 -13.916 1.00 94.44 188 LEU A CA 1
ATOM 1467 C C . LEU A 1 188 ? 14.011 -10.085 -13.797 1.00 94.44 188 LEU A C 1
ATOM 1469 O O . LEU A 1 188 ? 14.715 -9.777 -14.758 1.00 94.44 188 LEU A O 1
ATOM 1473 N N . TYR A 1 189 ? 14.148 -9.536 -12.592 1.00 95.81 189 TYR A N 1
ATOM 1474 C CA . TYR A 1 189 ? 15.059 -8.432 -12.311 1.00 95.81 189 TYR A CA 1
ATOM 1475 C C . TYR A 1 189 ? 16.382 -8.907 -11.721 1.00 95.81 189 TYR A C 1
ATOM 1477 O O . TYR A 1 189 ? 17.306 -8.118 -11.600 1.00 95.81 189 TYR A O 1
ATOM 1485 N N . ARG A 1 190 ? 16.518 -10.193 -11.366 1.00 95.31 190 ARG A N 1
ATOM 1486 C CA . ARG A 1 190 ? 17.697 -10.730 -10.658 1.00 95.31 190 ARG A CA 1
ATOM 1487 C C . ARG A 1 190 ? 18.035 -9.960 -9.370 1.00 95.31 190 ARG A C 1
ATOM 1489 O O . ARG A 1 190 ? 19.204 -9.911 -9.004 1.00 95.31 190 ARG A O 1
ATOM 1496 N N . ALA A 1 191 ? 17.055 -9.299 -8.756 1.00 96.81 191 ALA A N 1
ATOM 1497 C CA . ALA A 1 191 ? 17.221 -8.629 -7.471 1.00 96.81 191 ALA A CA 1
ATOM 1498 C C . ALA A 1 191 ? 17.298 -9.670 -6.345 1.00 96.81 191 ALA A C 1
ATOM 1500 O O . ALA A 1 191 ? 16.812 -10.794 -6.499 1.00 96.81 191 ALA A O 1
ATOM 1501 N N . SER A 1 192 ? 17.895 -9.302 -5.216 1.00 97.38 192 SER A N 1
ATOM 1502 C CA . SER A 1 192 ? 17.924 -10.136 -4.014 1.00 97.38 192 SER A CA 1
ATOM 1503 C C . SER A 1 192 ? 17.892 -9.281 -2.750 1.00 97.38 192 SER A C 1
ATOM 1505 O O . SER A 1 192 ? 18.166 -8.085 -2.788 1.00 97.38 192 SER A O 1
ATOM 1507 N N . PHE A 1 193 ? 17.587 -9.906 -1.612 1.00 96.94 193 PHE A N 1
ATOM 1508 C CA . PHE A 1 193 ? 17.609 -9.238 -0.308 1.00 96.94 193 PHE A CA 1
ATOM 1509 C C . PHE A 1 193 ? 19.004 -8.829 0.178 1.00 96.94 193 PHE A C 1
ATOM 1511 O O . PHE A 1 193 ? 19.107 -8.045 1.112 1.00 96.94 193 PHE A O 1
ATOM 1518 N N . ASP A 1 194 ? 20.075 -9.302 -0.463 1.00 96.81 194 ASP A N 1
ATOM 1519 C CA . ASP A 1 194 ? 21.441 -8.886 -0.117 1.00 96.81 194 ASP A CA 1
ATOM 1520 C C . ASP A 1 194 ? 21.778 -7.482 -0.653 1.00 96.81 194 ASP A C 1
ATOM 1522 O O . ASP A 1 194 ? 22.851 -6.936 -0.393 1.00 96.81 194 ASP A O 1
ATOM 1526 N N . GLU A 1 195 ? 20.885 -6.901 -1.455 1.00 96.88 195 GLU A N 1
ATOM 1527 C CA . GLU A 1 195 ? 21.099 -5.634 -2.134 1.00 96.88 195 GLU A CA 1
ATOM 1528 C C . GLU A 1 195 ? 20.512 -4.485 -1.302 1.00 96.88 195 GLU A C 1
ATOM 1530 O O . GLU A 1 195 ? 19.325 -4.521 -0.982 1.00 96.88 195 GLU A O 1
ATOM 1535 N N . PRO A 1 196 ? 21.280 -3.415 -1.007 1.00 95.69 196 PRO A N 1
ATOM 1536 C CA . PRO A 1 196 ? 20.794 -2.309 -0.175 1.00 95.69 196 PRO A CA 1
ATOM 1537 C C . PRO A 1 196 ? 19.502 -1.660 -0.683 1.00 95.69 196 PRO A C 1
ATOM 1539 O O . PRO A 1 196 ? 18.673 -1.224 0.103 1.00 95.69 196 PRO A O 1
ATOM 1542 N N . ALA A 1 197 ? 19.298 -1.634 -2.003 1.00 96.94 197 ALA A N 1
ATOM 1543 C CA . ALA A 1 197 ? 18.090 -1.076 -2.605 1.00 96.94 197 ALA A CA 1
ATOM 1544 C C . ALA A 1 197 ? 16.823 -1.917 -2.361 1.00 96.94 197 ALA A C 1
ATOM 1546 O O . ALA A 1 197 ? 15.727 -1.440 -2.632 1.00 96.94 197 ALA A O 1
ATOM 1547 N N . MET A 1 198 ? 16.965 -3.150 -1.870 1.00 97.56 198 MET A N 1
ATOM 1548 C CA . MET A 1 198 ? 15.859 -4.035 -1.503 1.00 97.56 198 MET A CA 1
ATOM 1549 C C . MET A 1 198 ? 15.586 -4.034 0.011 1.00 97.56 198 MET A C 1
ATOM 1551 O O . MET A 1 198 ? 14.782 -4.847 0.465 1.00 97.56 198 MET A O 1
ATOM 1555 N N . HIS A 1 199 ? 16.229 -3.141 0.782 1.00 96.06 199 HIS A N 1
ATOM 1556 C CA . HIS A 1 199 ? 16.084 -3.062 2.241 1.00 96.06 199 HIS A CA 1
ATOM 1557 C C . HIS A 1 199 ? 14.623 -2.925 2.678 1.00 96.06 199 HIS A C 1
ATOM 1559 O O . HIS A 1 199 ? 14.184 -3.736 3.485 1.00 96.06 199 HIS A O 1
ATOM 1565 N N . TYR A 1 200 ? 13.858 -2.020 2.049 1.00 95.50 200 TYR A N 1
ATOM 1566 C CA . TYR A 1 200 ? 12.416 -1.868 2.278 1.00 95.50 200 TYR A CA 1
ATOM 1567 C C . TYR A 1 200 ? 11.703 -3.226 2.306 1.00 95.50 200 TYR A C 1
ATOM 1569 O O . TYR A 1 200 ? 11.090 -3.610 3.296 1.00 95.50 200 TYR A O 1
ATOM 1577 N N . LEU A 1 201 ? 11.845 -4.014 1.241 1.00 96.50 201 LEU A N 1
ATOM 1578 C CA . LEU A 1 201 ? 11.145 -5.288 1.137 1.00 96.50 201 LEU A CA 1
ATOM 1579 C C . LEU A 1 201 ? 11.681 -6.336 2.122 1.00 96.50 201 LEU A C 1
ATOM 1581 O O . LEU A 1 201 ? 10.910 -7.160 2.606 1.00 96.50 201 LEU A O 1
ATOM 1585 N N . LEU A 1 202 ? 12.984 -6.318 2.418 1.00 96.38 202 LEU A N 1
ATOM 1586 C CA . LEU A 1 202 ? 13.595 -7.202 3.414 1.00 96.38 202 LEU A CA 1
ATOM 1587 C C . LEU A 1 202 ? 13.058 -6.924 4.824 1.00 96.38 202 LEU A C 1
ATOM 1589 O O . LEU A 1 202 ? 12.737 -7.866 5.540 1.00 96.38 202 LEU A O 1
ATOM 1593 N N . GLU A 1 203 ? 12.962 -5.655 5.211 1.00 95.06 203 GLU A N 1
ATOM 1594 C CA . GLU A 1 203 ? 12.500 -5.231 6.535 1.00 95.06 203 GLU A CA 1
ATOM 1595 C C . GLU A 1 203 ? 11.049 -5.645 6.799 1.00 95.06 203 GLU A C 1
ATOM 1597 O O . GLU A 1 203 ? 10.706 -6.085 7.898 1.00 95.06 203 GLU A O 1
ATOM 1602 N N . HIS A 1 204 ? 10.205 -5.582 5.770 1.00 96.06 204 HIS A N 1
ATOM 1603 C CA . HIS A 1 204 ? 8.785 -5.895 5.889 1.00 96.06 204 HIS A CA 1
ATOM 1604 C C . HIS A 1 204 ? 8.496 -7.399 5.754 1.00 96.06 204 HIS A C 1
ATOM 1606 O O . HIS A 1 204 ? 7.514 -7.895 6.303 1.00 96.06 204 HIS A O 1
ATOM 1612 N N . TYR A 1 205 ? 9.324 -8.154 5.025 1.00 96.00 205 TYR A N 1
ATOM 1613 C CA . TYR A 1 205 ? 9.007 -9.533 4.652 1.00 96.00 205 TYR A CA 1
ATOM 1614 C C . TYR A 1 205 ? 9.350 -10.581 5.723 1.00 96.00 205 TYR A C 1
ATOM 1616 O O . TYR A 1 205 ? 10.463 -10.660 6.239 1.00 96.00 205 TYR A O 1
ATOM 1624 N N . GLY A 1 206 ? 8.427 -11.529 5.914 1.00 90.75 206 GLY A N 1
ATOM 1625 C CA . GLY A 1 206 ? 8.668 -12.791 6.616 1.00 90.75 206 GLY A CA 1
ATOM 1626 C C . GLY A 1 206 ? 8.147 -12.819 8.051 1.00 90.75 206 GLY A C 1
ATOM 1627 O O . GLY A 1 206 ? 7.578 -11.859 8.556 1.00 90.75 206 GLY A O 1
ATOM 1628 N N . GLU A 1 207 ? 8.334 -13.955 8.727 1.00 85.75 207 GLU A N 1
ATOM 1629 C CA . GLU A 1 207 ? 7.775 -14.195 10.071 1.00 85.75 207 GLU A CA 1
ATOM 1630 C C . GLU A 1 207 ? 8.339 -13.261 11.152 1.00 85.75 207 GLU A C 1
ATOM 1632 O O . GLU A 1 207 ? 7.719 -13.091 12.200 1.00 85.75 207 GLU A O 1
ATOM 1637 N N . THR A 1 208 ? 9.497 -12.652 10.893 1.00 86.88 208 THR A N 1
ATOM 1638 C CA . THR A 1 208 ? 10.154 -11.670 11.765 1.00 86.88 208 THR A CA 1
ATOM 1639 C C . THR A 1 208 ? 10.218 -10.272 11.144 1.00 86.88 208 THR A C 1
ATOM 1641 O O . THR A 1 208 ? 10.947 -9.432 11.663 1.00 86.88 208 THR A O 1
ATOM 1644 N N . GLY A 1 209 ? 9.534 -10.041 10.018 1.00 91.62 209 GLY A N 1
ATOM 1645 C CA . GLY A 1 209 ? 9.463 -8.729 9.371 1.00 91.62 209 GLY A CA 1
ATOM 1646 C C . GLY A 1 209 ? 8.509 -7.782 10.102 1.00 91.62 209 GLY A C 1
ATOM 1647 O O . GLY A 1 209 ? 7.652 -8.232 10.871 1.00 91.62 209 GLY A O 1
ATOM 1648 N N . ALA A 1 210 ? 8.646 -6.479 9.846 1.00 93.88 210 ALA A N 1
ATOM 1649 C CA . ALA A 1 210 ? 7.854 -5.419 10.478 1.00 93.88 210 ALA A CA 1
ATOM 1650 C C . ALA A 1 210 ? 6.339 -5.682 10.378 1.00 93.88 210 ALA A C 1
ATOM 1652 O O . ALA A 1 210 ? 5.620 -5.624 11.375 1.00 93.88 210 ALA A O 1
ATOM 1653 N N . GLU A 1 211 ? 5.883 -6.132 9.212 1.00 96.19 211 GLU A N 1
ATOM 1654 C CA . GLU A 1 211 ? 4.476 -6.424 8.919 1.00 96.19 211 GLU A CA 1
ATOM 1655 C C . GLU A 1 211 ? 3.869 -7.531 9.788 1.00 96.19 211 GLU A C 1
ATOM 1657 O O . GLU A 1 211 ? 2.666 -7.549 10.058 1.00 96.19 211 GLU A O 1
ATOM 1662 N N . CYS A 1 212 ? 4.688 -8.469 10.275 1.00 96.56 212 CYS A N 1
ATOM 1663 C CA . CYS A 1 212 ? 4.222 -9.490 11.208 1.00 96.56 212 CYS A CA 1
ATOM 1664 C C . CYS A 1 212 ? 3.845 -8.869 12.559 1.00 96.56 212 CYS A C 1
ATOM 1666 O O . CYS A 1 212 ? 2.826 -9.243 13.146 1.00 96.56 212 CYS A O 1
ATOM 1668 N N . GLN A 1 213 ? 4.639 -7.903 13.031 1.00 96.75 213 GLN A N 1
ATOM 1669 C CA . GLN A 1 213 ? 4.339 -7.147 14.244 1.00 96.75 213 GLN A CA 1
ATOM 1670 C C . GLN A 1 213 ? 3.164 -6.191 14.019 1.00 96.75 213 GLN A C 1
ATOM 1672 O O . GLN A 1 213 ? 2.284 -6.102 14.874 1.00 96.75 213 GLN A O 1
ATOM 1677 N N . HIS A 1 214 ? 3.104 -5.515 12.868 1.00 97.75 214 HIS A N 1
ATOM 1678 C CA . HIS A 1 214 ? 2.008 -4.596 12.546 1.00 97.75 214 HIS A CA 1
ATOM 1679 C C . HIS A 1 214 ? 0.658 -5.320 12.490 1.00 97.75 214 HIS A C 1
ATOM 1681 O O . HIS A 1 214 ? -0.297 -4.872 13.128 1.00 97.75 214 HIS A O 1
ATOM 1687 N N . GLU A 1 215 ? 0.586 -6.491 11.838 1.00 98.06 215 GLU A N 1
ATOM 1688 C CA . GLU A 1 215 ? -0.625 -7.329 11.825 1.00 98.06 215 GLU A CA 1
ATOM 1689 C C . GLU A 1 215 ? -1.058 -7.693 13.256 1.00 98.06 215 GLU A C 1
ATOM 1691 O O . GLU A 1 215 ? -2.242 -7.599 13.587 1.00 98.06 215 GLU A O 1
ATOM 1696 N N . GLN A 1 216 ? -0.115 -8.077 14.125 1.00 97.88 216 GLN A N 1
ATOM 1697 C CA . GLN A 1 216 ? -0.407 -8.422 15.521 1.00 97.88 216 GLN A CA 1
ATOM 1698 C C . GLN A 1 216 ? -0.937 -7.222 16.308 1.00 97.88 216 GLN A C 1
ATOM 1700 O O . GLN A 1 216 ? -1.991 -7.335 16.937 1.00 97.88 216 GLN A O 1
ATOM 1705 N N . ASN A 1 217 ? -0.269 -6.072 16.215 1.00 98.38 217 ASN A N 1
ATOM 1706 C CA . ASN A 1 217 ? -0.677 -4.841 16.888 1.00 98.38 217 ASN A CA 1
ATOM 1707 C C . ASN A 1 217 ? -2.082 -4.406 16.454 1.00 98.38 217 ASN A C 1
ATOM 1709 O O . ASN A 1 217 ? -2.907 -4.039 17.293 1.00 98.38 217 ASN A O 1
ATOM 1713 N N . ALA A 1 218 ? -2.392 -4.489 15.158 1.00 98.25 218 ALA A N 1
ATOM 1714 C CA . ALA A 1 218 ? -3.710 -4.136 14.646 1.00 98.25 218 ALA A CA 1
ATOM 1715 C C . ALA A 1 218 ? -4.797 -5.132 15.093 1.00 98.25 218 ALA A C 1
ATOM 1717 O O . ALA A 1 218 ? -5.895 -4.717 15.478 1.00 98.25 218 ALA A O 1
ATOM 1718 N N . ILE A 1 219 ? -4.505 -6.440 15.096 1.00 98.50 219 ILE A N 1
ATOM 1719 C CA . ILE A 1 219 ? -5.419 -7.471 15.616 1.00 98.50 219 ILE A CA 1
ATOM 1720 C C . ILE A 1 219 ? -5.692 -7.254 17.106 1.00 98.50 219 ILE A C 1
ATOM 1722 O O . ILE A 1 219 ? -6.851 -7.328 17.520 1.00 98.50 219 ILE A O 1
ATOM 1726 N N . GLU A 1 220 ? -4.660 -6.975 17.903 1.00 98.44 220 GLU A N 1
ATOM 1727 C CA . GLU A 1 220 ? -4.795 -6.724 19.338 1.00 98.44 220 GLU A CA 1
ATOM 1728 C C . GLU A 1 220 ? -5.622 -5.462 19.602 1.00 98.44 220 GLU A C 1
ATOM 1730 O O . GLU A 1 220 ? -6.619 -5.527 20.326 1.00 98.44 220 GLU A O 1
ATOM 1735 N N . ALA A 1 221 ? -5.285 -4.351 18.941 1.00 98.19 221 ALA A N 1
ATOM 1736 C CA . ALA A 1 221 ? -5.966 -3.075 19.128 1.00 98.19 221 ALA A CA 1
ATOM 1737 C C . ALA A 1 221 ? -7.444 -3.113 18.712 1.00 98.19 221 ALA A C 1
ATOM 1739 O O . ALA A 1 221 ? -8.295 -2.506 19.360 1.00 98.19 221 ALA A O 1
ATOM 1740 N N . VAL A 1 222 ? -7.786 -3.821 17.630 1.00 98.31 222 VAL A N 1
ATOM 1741 C CA . VAL A 1 222 ? -9.194 -3.986 17.238 1.00 98.31 222 VAL A CA 1
ATOM 1742 C C . VAL A 1 222 ? -9.894 -5.009 18.126 1.00 98.31 222 VAL A C 1
ATOM 1744 O O . VAL A 1 222 ? -11.050 -4.809 18.503 1.00 98.31 222 VAL A O 1
ATOM 1747 N N . GLY A 1 223 ? -9.217 -6.100 18.480 1.00 97.56 223 GLY A N 1
ATOM 1748 C CA . GLY A 1 223 ? -9.774 -7.172 19.296 1.00 97.56 223 GLY A CA 1
ATOM 1749 C C . GLY A 1 223 ? -10.187 -6.722 20.696 1.00 97.56 223 GLY A C 1
ATOM 1750 O O . GLY A 1 223 ? -11.222 -7.177 21.186 1.00 97.56 223 GLY A O 1
ATOM 1751 N N . SER A 1 224 ? -9.438 -5.805 21.314 1.00 96.62 224 SER A N 1
ATOM 1752 C CA . SER A 1 224 ? -9.739 -5.266 22.647 1.00 96.62 224 SER A CA 1
ATOM 1753 C C . SER A 1 224 ? -10.983 -4.374 22.677 1.00 96.62 224 SER A C 1
ATOM 1755 O O . SER A 1 224 ? -11.664 -4.305 23.703 1.00 96.62 224 SER A O 1
ATOM 1757 N N . VAL A 1 225 ? -11.318 -3.721 21.558 1.00 96.50 225 VAL A N 1
ATOM 1758 C CA . VAL A 1 225 ? -12.422 -2.751 21.497 1.00 96.50 225 VAL A CA 1
ATOM 1759 C C . VAL A 1 225 ? -13.658 -3.272 20.779 1.00 96.50 225 VAL A C 1
ATOM 1761 O O . VAL A 1 225 ? -14.732 -2.699 20.953 1.00 96.50 225 VAL A O 1
ATOM 1764 N N . LEU A 1 226 ? -13.548 -4.335 19.977 1.00 96.44 226 LEU A N 1
ATOM 1765 C CA . LEU A 1 226 ? -14.638 -4.817 19.131 1.00 96.44 226 LEU A CA 1
ATOM 1766 C C . LEU A 1 226 ? -15.867 -5.239 19.954 1.00 96.44 226 LEU A C 1
ATOM 1768 O O . LEU A 1 226 ? -15.885 -6.257 20.644 1.00 96.44 226 LEU A O 1
ATOM 1772 N N . SER A 1 227 ? -16.949 -4.479 19.812 1.00 95.94 227 SER A N 1
ATOM 1773 C CA . SER A 1 227 ? -18.195 -4.649 20.558 1.00 95.94 227 SER A CA 1
ATOM 1774 C C . SER A 1 227 ? -19.420 -4.432 19.665 1.00 95.94 227 SER A C 1
ATOM 1776 O O . SER A 1 227 ? -19.316 -4.059 18.495 1.00 95.94 227 SER A O 1
ATOM 1778 N N . ALA A 1 228 ? -20.622 -4.661 20.201 1.00 95.19 228 ALA A N 1
ATOM 1779 C CA . ALA A 1 228 ? -21.859 -4.376 19.472 1.00 95.19 228 ALA A CA 1
ATOM 1780 C C . ALA A 1 228 ? -21.999 -2.886 19.101 1.00 95.19 228 ALA A C 1
ATOM 1782 O O . ALA A 1 228 ? -22.604 -2.573 18.080 1.00 95.19 228 ALA A O 1
ATOM 1783 N N . GLU A 1 229 ? -21.414 -1.984 19.892 1.00 94.62 229 GLU A N 1
ATOM 1784 C CA . GLU A 1 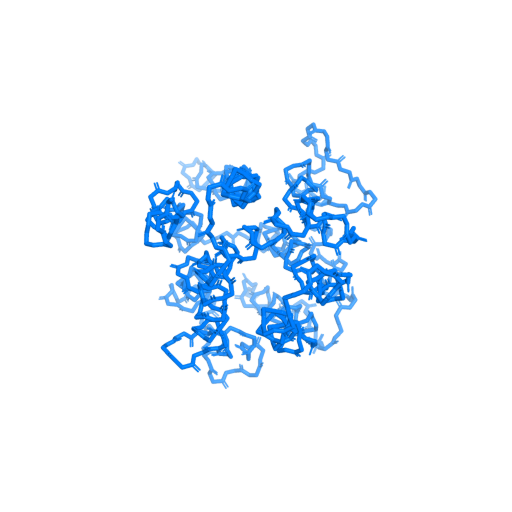229 ? -21.566 -0.534 19.736 1.00 94.62 229 GLU A CA 1
ATOM 1785 C C . GLU A 1 229 ? -20.682 0.045 18.625 1.00 94.62 229 GLU A C 1
ATOM 1787 O O . GLU A 1 229 ? -21.084 0.986 17.942 1.00 94.62 229 GLU A O 1
ATOM 1792 N N . ASN A 1 230 ? -19.494 -0.528 18.409 1.00 96.69 230 ASN A N 1
ATOM 1793 C CA . ASN A 1 230 ? -18.507 -0.003 17.458 1.00 96.69 230 ASN A CA 1
ATOM 1794 C C . ASN A 1 230 ? -18.225 -0.924 16.260 1.00 96.69 230 ASN A C 1
ATOM 1796 O O . ASN A 1 230 ? -17.651 -0.466 15.272 1.00 96.69 230 ASN A O 1
ATOM 1800 N N . SER A 1 231 ? -18.676 -2.185 16.290 1.00 97.38 231 SER A N 1
ATOM 1801 C CA . SER A 1 231 ? -18.420 -3.148 15.207 1.00 97.38 231 SER A CA 1
ATOM 1802 C C . SER A 1 231 ? -18.856 -2.658 13.828 1.00 97.38 231 SER A C 1
ATOM 1804 O O . SER A 1 231 ? -18.129 -2.877 12.868 1.00 97.38 231 SER A O 1
ATOM 1806 N N . THR A 1 232 ? -19.983 -1.950 13.709 1.00 97.75 232 THR A N 1
ATOM 1807 C CA . THR A 1 232 ? -20.440 -1.402 12.421 1.00 97.75 232 THR A CA 1
ATOM 1808 C C . THR A 1 232 ? -19.416 -0.447 11.807 1.00 97.75 232 THR A C 1
ATOM 1810 O O . THR A 1 232 ? -19.134 -0.540 10.618 1.00 97.75 232 THR A O 1
ATOM 1813 N N . ALA A 1 233 ? -18.836 0.450 12.608 1.00 98.19 233 ALA A N 1
ATOM 1814 C CA . ALA A 1 233 ? -17.853 1.420 12.133 1.00 98.19 233 ALA A CA 1
ATOM 1815 C C . ALA A 1 233 ? -16.537 0.740 11.736 1.00 98.19 233 ALA A C 1
ATOM 1817 O O . ALA A 1 233 ? -15.999 1.024 10.670 1.00 98.19 233 ALA A O 1
ATOM 1818 N N . ILE A 1 234 ? -16.067 -0.201 12.560 1.00 98.62 234 ILE A N 1
ATOM 1819 C CA . ILE A 1 234 ? -14.849 -0.979 12.302 1.00 98.62 234 ILE A CA 1
ATOM 1820 C C . ILE A 1 234 ? -15.001 -1.801 11.013 1.00 98.62 234 ILE A C 1
ATOM 1822 O O . ILE A 1 234 ? -14.144 -1.749 10.138 1.00 98.62 234 ILE A O 1
ATOM 1826 N N . VAL A 1 235 ? -16.114 -2.525 10.857 1.00 98.56 235 VAL A N 1
ATOM 1827 C CA . VAL A 1 235 ? -16.388 -3.316 9.645 1.00 98.56 235 VAL A CA 1
ATOM 1828 C C . VAL A 1 235 ? -16.460 -2.417 8.415 1.00 98.56 235 VAL A C 1
ATOM 1830 O O . VAL A 1 235 ? -15.870 -2.751 7.395 1.00 98.56 235 VAL A O 1
ATOM 1833 N N . GLN A 1 236 ? -17.125 -1.262 8.519 1.00 98.38 236 GLN A N 1
ATOM 1834 C CA . GLN A 1 236 ? -17.212 -0.313 7.413 1.00 98.38 236 GLN A CA 1
ATOM 1835 C C . GLN A 1 236 ? -15.827 0.185 6.980 1.00 98.38 236 GLN A C 1
ATOM 1837 O O . GLN A 1 236 ? -15.549 0.210 5.788 1.00 98.38 236 GLN A O 1
ATOM 1842 N N . GLY A 1 237 ? -14.952 0.542 7.926 1.00 98.44 237 GLY A N 1
ATOM 1843 C CA . GLY A 1 237 ? -13.589 0.978 7.606 1.00 98.44 237 GLY A CA 1
ATOM 1844 C C . GLY A 1 237 ? -12.766 -0.105 6.903 1.00 98.44 237 GLY A C 1
ATOM 1845 O O . GLY A 1 237 ? -12.126 0.166 5.888 1.00 98.44 237 GLY A O 1
ATOM 1846 N N . ALA A 1 238 ? -12.848 -1.347 7.393 1.00 98.62 238 ALA A N 1
ATOM 1847 C CA . ALA A 1 238 ? -12.198 -2.491 6.757 1.00 98.62 238 ALA A CA 1
ATOM 1848 C C . ALA A 1 238 ? -12.723 -2.727 5.329 1.00 98.62 238 ALA A C 1
ATOM 1850 O O . ALA A 1 238 ? -11.937 -2.883 4.397 1.00 98.62 238 ALA A O 1
ATOM 1851 N N . ASP A 1 239 ? -14.042 -2.708 5.135 1.00 98.50 239 ASP A N 1
ATOM 1852 C CA . ASP A 1 239 ? -14.658 -2.926 3.824 1.00 98.50 239 ASP A CA 1
ATOM 1853 C C . ASP A 1 239 ? -14.352 -1.795 2.838 1.00 98.50 239 ASP A C 1
ATOM 1855 O O . ASP A 1 239 ? -14.047 -2.060 1.676 1.00 98.50 239 ASP A O 1
ATOM 1859 N N . ASP A 1 240 ? -14.416 -0.535 3.273 1.00 98.38 240 ASP A N 1
ATOM 1860 C CA . ASP A 1 240 ? -14.101 0.620 2.424 1.00 98.38 240 ASP A CA 1
ATOM 1861 C C . ASP A 1 240 ? -12.656 0.551 1.925 1.00 98.38 240 ASP A C 1
ATOM 1863 O O . ASP A 1 240 ? -12.388 0.784 0.744 1.00 98.38 240 ASP A O 1
ATOM 1867 N N . PHE A 1 241 ? -11.727 0.172 2.807 1.00 98.56 241 PHE A N 1
ATOM 1868 C CA . PHE A 1 241 ? -10.341 -0.081 2.439 1.00 98.56 241 PHE A CA 1
ATOM 1869 C C . PHE A 1 241 ? -10.221 -1.192 1.400 1.00 98.56 241 PHE A C 1
ATOM 1871 O O . PHE A 1 241 ? -9.693 -0.956 0.313 1.00 98.56 241 PHE A O 1
ATOM 1878 N N . LEU A 1 242 ? -10.745 -2.378 1.707 1.00 98.69 242 LEU A N 1
ATOM 1879 C CA . LEU A 1 242 ? -10.592 -3.564 0.869 1.00 98.69 242 LEU A CA 1
ATOM 1880 C C . LEU A 1 242 ? -11.205 -3.381 -0.521 1.00 98.69 242 LEU A C 1
ATOM 1882 O O . LEU A 1 242 ? -10.581 -3.745 -1.517 1.00 98.69 242 LEU A O 1
ATOM 1886 N N . ASN A 1 243 ? -12.390 -2.773 -0.603 1.00 98.56 243 ASN A N 1
ATOM 1887 C CA . ASN A 1 243 ? -13.063 -2.504 -1.872 1.00 98.56 243 ASN A CA 1
ATOM 1888 C C . ASN A 1 243 ? -12.296 -1.479 -2.721 1.00 98.56 243 ASN A C 1
ATOM 1890 O O . ASN A 1 243 ? -12.167 -1.644 -3.936 1.00 98.56 243 ASN A O 1
ATOM 1894 N N . ASN A 1 244 ? -11.777 -0.413 -2.102 1.00 98.44 244 ASN A N 1
ATOM 1895 C CA . ASN A 1 244 ? -11.012 0.600 -2.829 1.00 98.44 244 ASN A CA 1
ATOM 1896 C C . ASN A 1 244 ? -9.648 0.065 -3.285 1.00 98.44 244 ASN A C 1
ATOM 1898 O O . ASN A 1 244 ? -9.200 0.404 -4.383 1.00 98.44 244 ASN A O 1
ATOM 1902 N N . LEU A 1 245 ? -9.011 -0.783 -2.475 1.00 98.44 245 LEU A N 1
ATOM 1903 C CA . LEU A 1 245 ? -7.746 -1.424 -2.813 1.00 98.44 245 LEU A CA 1
ATOM 1904 C C . LEU A 1 245 ? -7.911 -2.433 -3.952 1.00 98.44 245 LEU A C 1
ATOM 1906 O O . LEU A 1 245 ? -7.159 -2.403 -4.920 1.00 98.44 245 LEU A O 1
ATOM 1910 N N . GLU A 1 246 ? -8.957 -3.255 -3.895 1.00 98.31 246 GLU A N 1
ATOM 1911 C CA . GLU A 1 246 ? -9.328 -4.162 -4.980 1.00 98.31 246 GLU A CA 1
ATOM 1912 C C . GLU A 1 246 ? -9.547 -3.413 -6.299 1.00 98.31 246 GLU A C 1
ATOM 1914 O O . GLU A 1 246 ? -8.998 -3.805 -7.325 1.00 98.31 246 GLU A O 1
ATOM 1919 N N . ALA A 1 247 ? -10.281 -2.296 -6.274 1.00 98.38 247 ALA A N 1
ATOM 1920 C CA . ALA A 1 247 ? -10.512 -1.487 -7.468 1.00 98.38 247 ALA A CA 1
ATOM 1921 C C . ALA A 1 247 ? -9.218 -0.873 -8.032 1.00 98.38 247 ALA A C 1
ATOM 1923 O O . ALA A 1 247 ? -9.092 -0.686 -9.246 1.00 98.38 247 ALA A O 1
ATOM 1924 N N . LEU A 1 248 ? -8.256 -0.537 -7.167 1.00 98.31 248 LEU A N 1
ATOM 1925 C CA . LEU A 1 248 ? -6.924 -0.124 -7.595 1.00 98.31 248 LEU A CA 1
ATOM 1926 C C . LEU A 1 248 ? -6.172 -1.299 -8.230 1.00 98.31 248 LEU A C 1
ATOM 1928 O O . LEU A 1 248 ? -5.574 -1.125 -9.290 1.00 98.31 248 LEU A O 1
ATOM 1932 N N . TRP A 1 249 ? -6.228 -2.490 -7.632 1.00 98.06 249 TRP A N 1
ATOM 1933 C CA . TRP A 1 249 ? -5.504 -3.657 -8.137 1.00 98.06 249 TRP A CA 1
ATOM 1934 C C . TRP A 1 249 ? -6.056 -4.099 -9.495 1.00 98.06 249 TRP A C 1
ATOM 1936 O O . TRP A 1 249 ? -5.274 -4.353 -10.409 1.00 98.06 249 TRP A O 1
ATOM 1946 N N . ASP A 1 250 ? -7.380 -4.097 -9.661 1.00 98.25 250 ASP A N 1
ATOM 1947 C CA . ASP A 1 250 ? -8.052 -4.362 -10.937 1.00 98.25 250 ASP A CA 1
ATOM 1948 C C . ASP A 1 250 ? -7.596 -3.403 -12.034 1.00 98.25 250 ASP A C 1
ATOM 1950 O O . ASP A 1 250 ? -7.298 -3.815 -13.155 1.00 98.25 250 ASP A O 1
ATOM 1954 N N . LEU A 1 251 ? -7.554 -2.104 -11.718 1.00 97.31 251 LEU A N 1
ATOM 1955 C CA . LEU A 1 251 ? -7.143 -1.077 -12.666 1.00 97.31 251 LEU A CA 1
ATOM 1956 C C . LEU A 1 251 ? -5.708 -1.322 -13.138 1.00 97.31 251 LEU A C 1
ATOM 1958 O O . LEU A 1 251 ? -5.445 -1.276 -14.341 1.00 97.31 251 LEU A O 1
ATOM 1962 N N . LEU A 1 252 ? -4.784 -1.537 -12.202 1.00 97.62 252 LEU A N 1
ATOM 1963 C CA . LEU A 1 252 ? -3.371 -1.723 -12.518 1.00 97.62 252 LEU A CA 1
ATOM 1964 C C . LEU A 1 252 ? -3.152 -3.024 -13.296 1.00 97.62 252 LEU A C 1
ATOM 1966 O O . LEU A 1 252 ? -2.462 -3.016 -14.314 1.00 97.62 252 LEU A O 1
ATOM 1970 N N . ASP A 1 253 ? -3.796 -4.115 -12.882 1.00 97.06 253 ASP A N 1
ATOM 1971 C CA . ASP A 1 253 ? -3.689 -5.404 -13.562 1.00 97.06 253 ASP A CA 1
ATOM 1972 C C . ASP A 1 253 ? -4.249 -5.338 -14.990 1.00 97.06 253 ASP A C 1
ATOM 1974 O O . ASP A 1 253 ? -3.569 -5.712 -15.947 1.00 97.06 253 ASP A O 1
ATOM 1978 N N . ALA A 1 254 ? -5.446 -4.776 -15.171 1.00 95.31 254 ALA A N 1
ATOM 1979 C CA . ALA A 1 254 ? -6.073 -4.680 -16.486 1.00 95.31 254 ALA A CA 1
ATOM 1980 C C . ALA A 1 254 ? -5.300 -3.759 -17.443 1.00 95.31 254 ALA A C 1
ATOM 1982 O O . ALA A 1 254 ? -5.124 -4.087 -18.619 1.00 95.31 254 ALA A O 1
ATOM 1983 N N . THR A 1 255 ? -4.841 -2.598 -16.964 1.00 94.19 255 THR A N 1
ATOM 1984 C CA . THR A 1 255 ? -4.283 -1.561 -17.848 1.00 94.19 255 THR A CA 1
ATOM 1985 C C . THR A 1 255 ? -2.779 -1.681 -18.073 1.00 94.19 255 THR A C 1
ATOM 1987 O O . THR A 1 255 ? -2.311 -1.291 -19.142 1.00 94.19 255 THR A O 1
ATOM 1990 N N . LEU A 1 256 ? -2.024 -2.232 -17.116 1.00 94.50 256 LEU A N 1
ATOM 1991 C CA . LEU A 1 256 ? -0.559 -2.283 -17.181 1.00 94.50 256 LEU A CA 1
ATOM 1992 C C . LEU A 1 256 ? -0.002 -3.697 -17.381 1.00 94.50 256 LEU A C 1
ATOM 1994 O O . LEU A 1 256 ? 1.105 -3.825 -17.899 1.00 94.50 256 LEU A O 1
ATOM 1998 N N . LEU A 1 257 ? -0.745 -4.750 -17.015 1.00 93.62 257 LEU A N 1
ATOM 1999 C CA . LEU A 1 257 ? -0.268 -6.137 -17.099 1.00 93.62 257 LEU A CA 1
ATOM 2000 C C . LEU A 1 257 ? -0.993 -6.932 -18.192 1.00 93.62 257 LEU A C 1
ATOM 2002 O O . LEU A 1 257 ? -0.363 -7.403 -19.136 1.00 93.62 257 LEU A O 1
ATOM 2006 N N . GLN A 1 258 ? -2.322 -7.028 -18.147 1.00 87.44 258 GLN A N 1
ATOM 2007 C CA . GLN A 1 258 ? -3.092 -7.769 -19.159 1.00 87.44 258 GLN A CA 1
ATOM 2008 C C . GLN A 1 258 ? -3.000 -7.131 -20.557 1.00 87.44 258 GLN A C 1
ATOM 2010 O O . GLN A 1 258 ? -2.990 -7.830 -21.577 1.00 87.44 258 GLN A O 1
ATOM 2015 N N . ALA A 1 259 ? -2.877 -5.802 -20.619 1.00 76.50 259 ALA A N 1
ATOM 2016 C CA . ALA A 1 259 ? -2.643 -5.081 -21.867 1.00 76.50 259 ALA A CA 1
ATOM 2017 C C . ALA A 1 259 ? -1.288 -5.433 -22.513 1.00 76.50 259 ALA A C 1
ATOM 2019 O O . ALA A 1 259 ? -1.178 -5.439 -23.739 1.00 76.50 259 ALA A O 1
ATOM 2020 N N . GLU A 1 260 ? -0.266 -5.741 -21.712 1.00 74.75 260 GLU A N 1
ATOM 2021 C CA . GLU A 1 260 ? 1.047 -6.171 -22.206 1.00 74.75 260 GLU A CA 1
ATOM 2022 C C . GLU A 1 260 ? 1.022 -7.630 -22.677 1.00 74.75 260 GLU A C 1
ATOM 2024 O O . GLU A 1 260 ? 1.546 -7.928 -23.749 1.00 74.75 260 GLU A O 1
ATOM 2029 N N . ASP A 1 261 ? 0.321 -8.513 -21.962 1.00 70.50 261 ASP A N 1
ATOM 2030 C CA . ASP A 1 261 ? 0.120 -9.914 -22.363 1.00 70.50 261 ASP A CA 1
ATOM 2031 C C . ASP A 1 261 ? -0.564 -10.021 -23.738 1.00 70.50 261 ASP A C 1
ATOM 2033 O O . ASP A 1 261 ? -0.117 -10.734 -24.637 1.00 70.50 261 ASP A O 1
ATOM 2037 N N . SER A 1 262 ? -1.598 -9.201 -23.952 1.00 63.59 262 SER A N 1
ATOM 2038 C CA . SER A 1 262 ? -2.309 -9.122 -25.234 1.00 63.59 262 SER A CA 1
ATOM 2039 C C . SER A 1 262 ? -1.428 -8.598 -26.376 1.00 63.59 262 SER A C 1
ATOM 2041 O O . SER A 1 262 ? -1.629 -8.975 -27.527 1.00 63.59 262 SER A O 1
ATOM 2043 N N . ARG A 1 263 ? -0.447 -7.732 -26.079 1.00 59.81 263 ARG A N 1
ATOM 2044 C CA . ARG A 1 263 ? 0.519 -7.212 -27.064 1.00 59.81 263 ARG A CA 1
ATOM 2045 C C . ARG A 1 263 ? 1.625 -8.208 -27.393 1.00 59.81 263 ARG A C 1
ATOM 2047 O O . ARG A 1 263 ? 2.150 -8.147 -28.494 1.00 59.81 263 ARG A O 1
ATOM 2054 N N . ALA A 1 264 ? 2.006 -9.071 -26.454 1.00 60.00 264 ALA A N 1
ATOM 2055 C CA . ALA A 1 264 ? 3.004 -10.114 -26.684 1.00 60.00 264 ALA A CA 1
ATOM 2056 C C . ALA A 1 264 ? 2.445 -11.293 -27.500 1.00 60.00 264 ALA A C 1
ATOM 2058 O O . ALA A 1 264 ? 3.203 -11.987 -28.174 1.00 60.00 264 ALA A O 1
ATOM 2059 N N . ALA A 1 265 ? 1.128 -11.515 -27.440 1.00 55.50 265 ALA A N 1
ATOM 2060 C CA . ALA A 1 265 ? 0.435 -12.568 -28.181 1.00 55.50 265 ALA A CA 1
ATOM 2061 C C . ALA A 1 265 ? 0.035 -12.189 -29.626 1.00 55.50 265 ALA A C 1
ATOM 2063 O O . ALA A 1 265 ? -0.395 -13.071 -30.372 1.00 55.50 265 ALA A O 1
ATOM 2064 N N . ALA A 1 266 ? 0.139 -10.909 -30.006 1.00 50.62 266 ALA A N 1
ATOM 2065 C CA . ALA A 1 266 ? -0.239 -10.368 -31.318 1.00 50.62 266 ALA A CA 1
ATOM 2066 C C . ALA A 1 266 ? 0.983 -10.136 -32.220 1.00 50.62 266 ALA A C 1
ATOM 2068 O O . ALA A 1 266 ? 0.857 -10.395 -33.439 1.00 50.62 266 ALA A O 1
#